Protein 3DNP (pdb70)

Structure (mmCIF, N/CA/C/O backbone):
data_3DNP
#
_entry.id   3DNP
#
_cell.length_a   63.939
_cell.length_b   63.939
_cell.length_c   161.485
_cell.angle_alpha   90.000
_cell.angle_beta   90.000
_cell.angle_gamma   90.000
#
_symmetry.space_group_name_H-M   'P 43 21 2'
#
loop_
_entity.id
_entity.type
_entity.pdbx_description
1 polymer 'Stress response protein yhaX'
2 non-polymer 'MAGNESIUM ION'
3 non-polymer 1,2-ETHANEDIOL
4 water water
#
loop_
_atom_site.group_PDB
_atom_site.id
_atom_site.type_symbol
_atom_site.label_atom_id
_atom_site.label_alt_id
_atom_site.label_comp_id
_atom_site.label_asym_id
_atom_site.label_entity_id
_atom_site.label_seq_id
_atom_site.pdbx_PDB_ins_code
_atom_site.Cartn_x
_atom_site.Cartn_y
_atom_site.Cartn_z
_atom_site.occupancy
_atom_site.B_iso_or_equiv
_atom_site.auth_seq_id
_atom_site.auth_comp_id
_atom_site.auth_asym_id
_atom_site.auth_atom_id
_atom_site.pdbx_PDB_model_num
ATOM 1 N N . LYS A 1 6 ? 34.876 8.083 54.296 1.00 32.10 3 LYS A N 1
ATOM 2 C CA . LYS A 1 6 ? 35.022 8.794 55.595 1.00 30.60 3 LYS A CA 1
ATOM 3 C C . LYS A 1 6 ? 34.171 10.050 55.575 1.00 30.04 3 LYS A C 1
ATOM 4 O O . LYS A 1 6 ? 33.987 10.662 54.513 1.00 31.08 3 LYS A O 1
ATOM 10 N N . GLN A 1 7 ? 33.690 10.451 56.753 1.00 27.59 4 GLN A N 1
ATOM 11 C CA A GLN A 1 7 ? 32.685 11.487 56.895 0.50 26.89 4 GLN A CA 1
ATOM 12 C CA B GLN A 1 7 ? 32.718 11.528 56.826 0.50 26.88 4 GLN A CA 1
ATOM 13 C C . GLN A 1 7 ? 33.138 12.631 57.799 1.00 25.56 4 GLN A C 1
ATOM 14 O O . GLN A 1 7 ? 32.526 13.695 57.807 1.00 25.38 4 GLN A O 1
ATOM 25 N N A LEU A 1 8 ? 34.200 12.400 58.577 0.50 24.45 5 LEU A N 1
ATOM 26 N N B LEU A 1 8 ? 34.162 12.376 58.609 0.50 24.57 5 LEU A N 1
ATOM 27 C CA A LEU A 1 8 ? 34.661 13.377 59.583 0.50 23.92 5 LEU A CA 1
ATOM 28 C CA B LEU A 1 8 ? 34.675 13.408 59.513 0.50 24.17 5 LEU A CA 1
ATOM 29 C C A LEU A 1 8 ? 36.187 13.456 59.657 0.50 23.34 5 LEU A C 1
ATOM 30 C C B LEU A 1 8 ? 36.192 13.439 59.479 0.50 23.57 5 LEU A C 1
ATOM 31 O O A LEU A 1 8 ? 36.847 12.452 59.952 0.50 23.15 5 LEU A O 1
ATOM 32 O O B LEU A 1 8 ? 36.850 12.393 59.501 0.50 23.52 5 LEU A O 1
ATOM 41 N N . LEU A 1 9 ? 36.730 14.650 59.413 1.00 23.12 6 LEU A N 1
ATOM 42 C CA . LEU A 1 9 ? 38.176 14.891 59.468 1.00 23.12 6 LEU A CA 1
ATOM 43 C C . LEU A 1 9 ? 38.484 15.724 60.712 1.00 22.53 6 LEU A C 1
ATOM 44 O O . LEU A 1 9 ? 37.954 16.839 60.871 1.00 23.46 6 LEU A O 1
ATOM 49 N N . ALA A 1 10 ? 39.282 15.171 61.620 1.00 22.09 7 ALA A N 1
ATOM 50 C CA . ALA A 1 10 ? 39.697 15.881 62.836 1.00 23.55 7 ALA A CA 1
ATOM 51 C C . ALA A 1 10 ? 41.197 16.143 62.812 1.00 24.22 7 ALA A C 1
ATOM 52 O O . ALA A 1 10 ? 41.973 15.196 62.631 1.00 24.53 7 ALA A O 1
ATOM 54 N N . LEU A 1 11 ? 41.581 17.415 62.969 1.00 23.75 8 LEU A N 1
ATOM 55 C CA A LEU A 1 11 ? 42.967 17.843 62.829 0.50 23.98 8 LEU A CA 1
ATOM 56 C CA B LEU A 1 11 ? 42.963 17.864 62.842 0.50 24.76 8 LEU A CA 1
ATOM 57 C C . LEU A 1 11 ? 43.477 18.526 64.105 1.00 23.85 8 LEU A C 1
ATOM 58 O O . LEU A 1 11 ? 42.800 19.360 64.673 1.00 23.47 8 LEU A O 1
ATOM 67 N N . ASN A 1 12 ? 44.706 18.206 64.500 1.00 23.73 9 ASN A N 1
ATOM 68 C CA . ASN A 1 12 ? 45.425 19.070 65.448 1.00 23.73 9 ASN A CA 1
ATOM 69 C C . ASN A 1 12 ? 45.664 20.434 64.786 1.00 23.97 9 ASN A C 1
ATOM 70 O O . ASN A 1 12 ? 45.753 20.542 63.562 1.00 23.62 9 ASN A O 1
ATOM 75 N N . ILE A 1 13 ? 45.828 21.453 65.605 1.00 23.30 10 ILE A N 1
ATOM 76 C CA . ILE A 1 13 ? 46.238 22.768 65.137 1.00 23.99 10 ILE A CA 1
ATOM 77 C C . ILE A 1 13 ? 47.789 22.837 65.112 1.00 23.85 10 ILE A C 1
ATOM 78 O O . ILE A 1 13 ? 48.420 22.815 64.037 1.00 23.87 10 ILE A O 1
ATOM 83 N N . ASP A 1 14 ? 48.402 22.882 66.293 1.00 24.30 11 ASP A N 1
ATOM 84 C CA . ASP A 1 14 ? 49.864 22.869 66.407 1.00 24.52 11 ASP A CA 1
ATOM 85 C C . ASP A 1 14 ? 50.378 21.560 65.861 1.00 24.12 11 ASP A C 1
ATOM 86 O O . ASP A 1 14 ? 49.775 20.505 66.099 1.00 24.08 11 ASP A O 1
ATOM 91 N N . GLY A 1 15 ? 51.474 21.643 65.104 1.00 24.35 12 GLY A N 1
ATOM 92 C CA . GLY A 1 15 ? 52.109 20.442 64.523 1.00 24.03 12 GLY A CA 1
ATOM 93 C C . GLY A 1 15 ? 51.370 19.759 63.375 1.00 24.06 12 GLY A C 1
ATOM 94 O O . GLY A 1 15 ? 51.829 18.728 62.915 1.00 24.44 12 GLY A O 1
ATOM 95 N N . ALA A 1 16 ? 50.237 20.303 62.919 1.00 24.06 13 ALA A N 1
ATOM 96 C CA . ALA A 1 16 ? 49.507 19.703 61.805 1.00 25.16 13 ALA A CA 1
ATOM 97 C C . ALA A 1 16 ? 48.940 20.748 60.833 1.00 25.27 13 ALA A C 1
ATOM 98 O O . ALA A 1 16 ? 49.489 20.959 59.745 1.00 26.24 13 ALA A O 1
ATOM 100 N N . LEU A 1 17 ? 47.865 21.415 61.239 1.00 24.72 14 LEU A N 1
ATOM 101 C CA A LEU A 1 17 ? 47.293 22.507 60.467 0.50 24.60 14 LEU A CA 1
ATOM 102 C CA B LEU A 1 17 ? 47.322 22.500 60.434 0.50 25.53 14 LEU A CA 1
ATOM 103 C C . LEU A 1 17 ? 48.303 23.653 60.282 1.00 24.79 14 LEU A C 1
ATOM 104 O O . LEU A 1 17 ? 48.373 24.261 59.223 1.00 24.69 14 LEU A O 1
ATOM 113 N N . LEU A 1 18 ? 49.063 23.947 61.328 1.00 24.24 15 LEU A N 1
ATOM 114 C CA . LEU A 1 18 ? 49.948 25.112 61.313 1.00 24.06 15 LEU A CA 1
ATOM 115 C C . LEU A 1 18 ? 51.362 24.684 61.027 1.00 23.97 15 LEU A C 1
ATOM 116 O O . LEU A 1 18 ? 51.832 23.682 61.581 1.00 23.46 15 LEU A O 1
ATOM 121 N N . ARG A 1 19 ? 52.048 25.466 60.196 1.00 22.83 16 ARG A N 1
ATOM 122 C CA . ARG A 1 19 ? 53.493 25.358 60.033 1.00 22.38 16 ARG A CA 1
ATOM 123 C C . ARG A 1 19 ? 54.177 25.715 61.348 1.00 23.88 16 ARG A C 1
ATOM 124 O O . ARG A 1 19 ? 53.533 26.298 62.230 1.00 24.58 16 ARG A O 1
ATOM 132 N N . SER A 1 20 ? 55.474 25.442 61.480 1.00 23.98 17 SER A N 1
ATOM 133 C CA A SER A 1 20 ? 56.170 25.724 62.749 0.50 24.69 17 SER A CA 1
ATOM 134 C CA B SER A 1 20 ? 56.191 25.724 62.729 0.50 25.31 17 SER A CA 1
ATOM 135 C C . SER A 1 20 ? 56.314 27.208 63.018 1.00 25.45 17 SER A C 1
ATOM 136 O O . SER A 1 20 ? 56.571 27.609 64.158 1.00 27.08 17 SER A O 1
ATOM 141 N N . ASN A 1 21 ? 56.145 28.033 61.990 1.00 25.31 18 ASN A N 1
ATOM 142 C CA . ASN A 1 21 ? 56.128 29.493 62.202 1.00 26.85 18 ASN A CA 1
ATOM 143 C C . ASN A 1 21 ? 54.719 30.047 62.494 1.00 27.13 18 ASN A C 1
ATOM 144 O O . ASN A 1 21 ? 54.530 31.272 62.574 1.00 28.54 18 ASN A O 1
ATOM 149 N N . GLY A 1 22 ? 53.737 29.163 62.628 1.00 25.53 19 GLY A N 1
ATOM 150 C CA . GLY A 1 22 ? 52.387 29.527 63.002 1.00 25.70 19 GLY A CA 1
ATOM 151 C C . GLY A 1 22 ? 51.485 29.910 61.853 1.00 25.79 19 GLY A C 1
ATOM 152 O O . GLY A 1 22 ? 50.292 30.178 62.058 1.00 27.47 19 GLY A O 1
ATOM 153 N N . LYS A 1 23 ? 52.021 29.911 60.645 1.00 24.24 20 LYS A N 1
ATOM 154 C CA . LYS A 1 23 ? 51.223 30.238 59.465 1.00 25.66 20 LYS A CA 1
ATOM 155 C C . LYS A 1 23 ? 50.427 29.032 58.983 1.00 25.17 20 LYS A C 1
ATOM 156 O O . LYS A 1 23 ? 50.855 27.911 59.153 1.00 24.56 20 LYS A O 1
ATOM 162 N N . ILE A 1 24 ? 49.249 29.288 58.406 1.00 25.05 21 ILE A N 1
ATOM 163 C CA . ILE A 1 24 ? 48.492 28.250 57.692 1.00 24.61 21 ILE A CA 1
ATOM 164 C C . ILE A 1 24 ? 48.836 28.392 56.223 1.00 24.55 21 ILE A C 1
ATOM 165 O O . ILE A 1 24 ? 48.561 29.435 55.618 1.00 23.98 21 ILE A O 1
ATOM 170 N N . HIS A 1 25 ? 49.450 27.361 55.639 1.00 23.24 22 HIS A N 1
ATOM 171 C CA . HIS A 1 25 ? 49.853 27.392 54.219 1.00 23.46 22 HIS A CA 1
ATOM 172 C C . HIS A 1 25 ? 48.615 27.448 53.296 1.00 23.13 22 HIS A C 1
ATOM 173 O O . HIS A 1 25 ? 47.581 26.857 53.600 1.00 22.32 22 HIS A O 1
ATOM 180 N N . GLN A 1 26 ? 48.711 28.178 52.186 1.00 23.33 23 GLN A N 1
ATOM 181 C CA . GLN A 1 26 ? 47.586 28.242 51.235 1.00 24.16 23 GLN A CA 1
ATOM 182 C C . GLN A 1 26 ? 47.101 26.853 50.791 1.00 23.73 23 GLN A C 1
ATOM 183 O O . GLN A 1 26 ? 45.909 26.616 50.628 1.00 23.72 23 GLN A O 1
ATOM 189 N N . ALA A 1 27 ? 48.026 25.925 50.620 1.00 23.38 24 ALA A N 1
ATOM 190 C CA . ALA A 1 27 ? 47.657 24.552 50.203 1.00 23.29 24 ALA A CA 1
ATOM 191 C C . ALA A 1 27 ? 46.735 23.850 51.206 1.00 22.81 24 ALA A C 1
ATOM 192 O O . ALA A 1 27 ? 45.839 23.056 50.834 1.00 23.09 24 ALA A O 1
ATOM 194 N N . THR A 1 28 ? 46.933 24.179 52.474 1.00 22.59 25 THR A N 1
ATOM 195 C CA . THR A 1 28 ? 46.164 23.629 53.542 1.00 22.61 25 THR A CA 1
ATOM 196 C C . THR A 1 28 ? 44.731 24.189 53.494 1.00 22.57 25 THR A C 1
ATOM 197 O O . THR A 1 28 ? 43.758 23.433 53.647 1.00 21.44 25 THR A O 1
ATOM 201 N N . LYS A 1 29 ? 44.627 25.501 53.288 1.00 22.30 26 LYS A N 1
ATOM 202 C CA . LYS A 1 29 ? 43.359 26.181 53.109 1.00 23.06 26 LYS A CA 1
ATOM 203 C C . LYS A 1 29 ? 42.612 25.581 51.924 1.00 23.15 26 LYS A C 1
ATOM 204 O O . LYS A 1 29 ? 41.420 25.279 52.029 1.00 22.86 26 LYS A O 1
ATOM 210 N N . ASP A 1 30 ? 43.318 25.381 50.805 1.00 23.81 27 ASP A N 1
ATOM 211 C CA . ASP A 1 30 ? 42.702 24.826 49.608 1.00 24.01 27 ASP A CA 1
ATOM 212 C C . ASP A 1 30 ? 42.220 23.391 49.847 1.00 23.94 27 ASP A C 1
ATOM 213 O O . ASP A 1 30 ? 41.125 23.013 49.411 1.00 23.20 27 ASP A O 1
ATOM 218 N N . ALA A 1 31 ? 43.032 22.600 50.554 1.00 22.91 28 ALA A N 1
ATOM 219 C CA . ALA A 1 31 ? 42.656 21.219 50.851 1.00 23.25 28 ALA A CA 1
ATOM 220 C C . ALA A 1 31 ? 41.406 21.159 51.735 1.00 22.86 28 ALA A C 1
ATOM 221 O O . ALA A 1 31 ? 40.491 20.378 51.456 1.00 23.53 28 ALA A O 1
ATOM 223 N N . ILE A 1 32 ? 41.345 22.004 52.763 1.00 22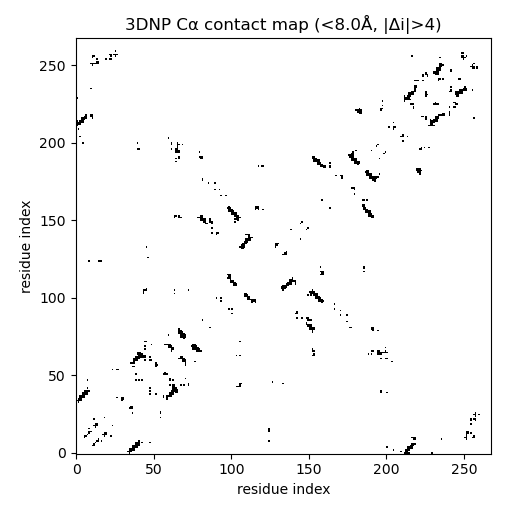.86 29 ILE A N 1
ATOM 224 C CA . ILE A 1 32 ? 40.174 22.022 53.676 1.00 24.08 29 ILE A CA 1
ATOM 225 C C . ILE A 1 32 ? 38.897 22.482 52.960 1.00 24.09 29 ILE A C 1
ATOM 226 O O . ILE A 1 32 ? 37.834 21.899 53.157 1.00 23.39 29 ILE A O 1
ATOM 231 N N . GLU A 1 33 ? 39.009 23.502 52.110 1.00 25.36 30 GLU A N 1
ATOM 232 C CA . GLU A 1 33 ? 37.880 23.960 51.299 1.00 27.05 30 GLU A CA 1
ATOM 233 C C . GLU A 1 33 ? 37.351 22.819 50.425 1.00 26.16 30 GLU A C 1
ATOM 234 O O . GLU A 1 33 ? 36.147 22.583 50.344 1.00 26.64 30 GLU A O 1
ATOM 240 N N . TYR A 1 34 ? 38.261 22.092 49.793 1.00 24.96 31 TYR A N 1
ATOM 241 C CA . TYR A 1 34 ? 37.861 20.961 48.968 1.00 25.67 31 TYR A CA 1
ATOM 242 C C . TYR A 1 34 ? 37.136 19.878 49.790 1.00 25.32 31 TYR A C 1
ATOM 243 O O . TYR A 1 34 ? 36.093 19.371 49.368 1.00 26.28 31 TYR A O 1
ATOM 252 N N . VAL A 1 35 ? 37.707 19.518 50.936 1.00 24.93 32 VAL A N 1
ATOM 253 C CA . VAL A 1 35 ? 37.145 18.495 51.844 1.00 25.76 32 VAL A CA 1
ATOM 254 C C . VAL A 1 35 ? 35.690 18.832 52.214 1.00 26.68 32 VAL A C 1
ATOM 255 O O . VAL A 1 35 ? 34.787 17.983 52.122 1.00 26.22 32 VAL A O 1
ATOM 259 N N . LYS A 1 36 ? 35.484 20.081 52.631 1.00 26.28 33 LYS A N 1
ATOM 260 C CA . LYS A 1 36 ? 34.158 20.606 52.971 1.00 27.35 33 LYS A CA 1
ATOM 261 C C . LYS A 1 36 ? 33.184 20.574 51.782 1.00 28.31 33 LYS A C 1
ATOM 262 O O . LYS A 1 36 ? 32.012 20.256 51.950 1.00 28.21 33 LYS A O 1
ATOM 268 N N . LYS A 1 37 ? 33.679 20.892 50.589 1.00 29.26 34 LYS A N 1
ATOM 269 C CA . LYS A 1 37 ? 32.875 20.910 49.367 1.00 31.00 34 LYS A CA 1
ATOM 270 C C . LYS A 1 37 ? 32.397 19.483 49.050 1.00 30.88 34 LYS A C 1
ATOM 271 O O . LYS A 1 37 ? 31.316 19.287 48.493 1.00 30.71 34 LYS A O 1
ATOM 277 N N . LYS A 1 38 ? 33.195 18.495 49.455 1.00 31.07 35 LYS A N 1
ATOM 278 C CA . LYS A 1 38 ? 32.858 17.080 49.266 1.00 31.54 35 LYS A CA 1
ATOM 279 C C . LYS A 1 38 ? 31.920 16.521 50.339 1.00 31.64 35 LYS A C 1
ATOM 280 O O . LYS A 1 38 ? 31.583 15.336 50.311 1.00 32.09 35 LYS A O 1
ATOM 286 N N . GLY A 1 39 ? 31.523 17.364 51.288 1.00 30.54 36 GLY A N 1
ATOM 287 C CA . GLY A 1 39 ? 30.557 16.984 52.308 1.00 30.28 36 GLY A CA 1
ATOM 288 C C . GLY A 1 39 ? 31.143 16.408 53.584 1.00 29.53 36 GLY A C 1
ATOM 289 O O . GLY A 1 39 ? 30.408 15.969 54.465 1.00 30.24 36 GLY A O 1
ATOM 290 N N . ILE A 1 40 ? 32.463 16.437 53.714 1.00 28.20 37 ILE A N 1
ATOM 291 C CA . ILE A 1 40 ? 33.113 15.914 54.912 1.00 27.30 37 ILE A CA 1
ATOM 292 C C . ILE A 1 40 ? 33.134 16.977 56.021 1.00 26.53 37 ILE A C 1
ATOM 293 O O . ILE A 1 40 ? 33.489 18.126 55.766 1.00 25.76 37 ILE A O 1
ATOM 298 N N . TYR A 1 41 ? 32.759 16.591 57.243 1.00 26.02 38 TYR A N 1
ATOM 299 C CA . TYR A 1 41 ? 32.716 17.522 58.373 1.00 25.38 38 TYR A CA 1
ATOM 300 C C . TYR A 1 41 ? 34.156 17.697 58.843 1.00 25.27 38 TYR A C 1
ATOM 301 O O . TYR A 1 41 ? 34.865 16.693 59.047 1.00 24.68 38 TYR A O 1
ATOM 310 N N . VAL A 1 42 ? 34.608 18.942 58.958 1.00 23.79 39 VAL A N 1
ATOM 311 C CA . VAL A 1 42 ? 36.002 19.208 59.371 1.00 23.71 39 VAL A CA 1
ATOM 312 C C . VAL A 1 42 ? 36.002 19.914 60.731 1.00 24.94 39 VAL A C 1
ATOM 313 O O . VAL A 1 42 ? 35.384 20.981 60.907 1.00 25.46 39 VAL A O 1
ATOM 317 N N . THR A 1 43 ? 36.712 19.341 61.692 1.00 25.37 40 THR A N 1
ATOM 318 C CA . THR A 1 43 ? 36.816 19.992 62.990 1.00 26.04 40 THR A CA 1
ATOM 319 C C . THR A 1 43 ? 38.256 19.976 63.496 1.00 24.85 40 THR A C 1
ATOM 320 O O . THR A 1 43 ? 39.131 19.283 62.926 1.00 25.08 40 THR A O 1
ATOM 324 N N . LEU A 1 44 ? 38.480 20.721 64.568 1.00 23.09 41 LEU A N 1
ATOM 325 C CA . LEU A 1 44 ? 39.802 20.826 65.170 1.00 23.27 41 LEU A CA 1
ATOM 326 C C . LEU A 1 44 ? 39.761 20.093 66.507 1.00 23.03 41 LEU A C 1
ATOM 327 O O . LEU A 1 44 ? 38.747 20.137 67.234 1.00 24.38 41 LEU A O 1
ATOM 332 N N . VAL A 1 45 ? 40.835 19.370 66.799 1.00 22.18 42 VAL A N 1
ATOM 333 C CA A VAL A 1 45 ? 40.983 18.659 68.061 0.50 22.15 42 VAL A CA 1
ATOM 334 C CA B VAL A 1 45 ? 40.974 18.683 68.081 0.50 22.06 42 VAL A CA 1
ATOM 335 C C . VAL A 1 45 ? 42.315 19.106 68.647 1.00 22.54 42 VAL A C 1
ATOM 336 O O . VAL A 1 45 ? 43.365 18.795 68.091 1.00 23.44 42 VAL A O 1
ATOM 343 N N . THR A 1 46 ? 42.268 19.832 69.763 1.00 21.76 43 THR A N 1
ATOM 344 C CA . THR A 1 46 ? 43.431 20.613 70.192 1.00 21.81 43 THR A CA 1
ATOM 345 C C . THR A 1 46 ? 43.554 20.762 71.691 1.00 21.47 43 THR A C 1
ATOM 346 O O . THR A 1 46 ? 42.546 20.719 72.425 1.00 21.29 43 THR A O 1
ATOM 350 N N . ASN A 1 47 ? 44.793 20.935 72.130 1.00 21.21 44 ASN A N 1
ATOM 351 C CA . ASN A 1 47 ? 45.074 21.417 73.490 1.00 22.60 44 ASN A CA 1
ATOM 352 C C . ASN A 1 47 ? 44.889 22.927 73.644 1.00 22.42 44 ASN A C 1
ATOM 353 O O . ASN A 1 47 ? 44.891 23.422 74.773 1.00 22.92 44 ASN A O 1
ATOM 358 N N . ARG A 1 48 ? 44.766 23.642 72.527 1.00 21.70 45 ARG A N 1
ATOM 359 C CA . ARG A 1 48 ? 44.621 25.128 72.590 1.00 22.31 45 ARG A CA 1
ATOM 360 C C . ARG A 1 48 ? 43.334 25.546 73.281 1.00 21.33 45 ARG A C 1
ATOM 361 O O . ARG A 1 48 ? 42.367 24.793 73.281 1.00 21.43 45 ARG A O 1
ATOM 369 N N . HIS A 1 49 ? 43.340 26.753 73.837 1.00 20.28 46 HIS A N 1
ATOM 370 C CA . HIS A 1 49 ? 42.122 27.286 74.438 1.00 20.93 46 HIS A CA 1
ATOM 371 C C . HIS A 1 49 ? 41.112 27.590 73.339 1.00 20.60 46 HIS A C 1
ATOM 372 O O . HIS A 1 49 ? 41.482 27.707 72.139 1.00 19.38 46 HIS A O 1
ATOM 379 N N . PHE A 1 50 ? 39.838 27.646 73.725 1.00 20.17 47 PHE A N 1
ATOM 380 C CA . PHE A 1 50 ? 38.758 27.704 72.750 1.00 20.73 47 PHE A CA 1
ATOM 381 C C . PHE A 1 50 ? 38.892 28.914 71.799 1.00 21.11 47 PHE A C 1
ATOM 382 O O . PHE A 1 50 ? 38.740 28.799 70.551 1.00 21.34 47 PHE A O 1
ATOM 390 N N . ARG A 1 51 ? 39.145 30.075 72.377 1.00 20.54 48 ARG A N 1
ATOM 391 C CA . ARG A 1 51 ? 39.239 31.285 71.582 1.00 20.39 48 ARG A CA 1
ATOM 392 C C . ARG A 1 51 ? 40.305 31.191 70.466 1.00 20.64 48 ARG A C 1
ATOM 393 O O . ARG A 1 51 ? 40.025 31.535 69.318 1.00 20.00 48 ARG A O 1
ATOM 401 N N . SER A 1 52 ? 41.501 30.708 70.784 1.00 20.61 49 SER A N 1
ATOM 402 C CA . SER A 1 52 ? 42.523 30.554 69.758 1.00 22.63 49 SER A CA 1
ATOM 403 C C . SER A 1 52 ? 42.037 29.592 68.651 1.00 22.74 49 SER A C 1
ATOM 404 O O . SER A 1 52 ? 42.141 29.902 67.431 1.00 21.96 49 SER A O 1
ATOM 407 N N . ALA A 1 53 ? 41.493 28.437 69.060 1.00 20.89 50 ALA A N 1
ATOM 408 C CA . ALA A 1 53 ? 40.951 27.451 68.102 1.00 22.06 50 ALA A CA 1
ATOM 409 C C . ALA A 1 53 ? 39.863 28.060 67.190 1.00 22.53 50 ALA A C 1
ATOM 410 O O . ALA A 1 53 ? 39.842 27.822 65.971 1.00 21.42 50 ALA A O 1
ATOM 412 N N . GLN A 1 54 ? 38.972 28.852 67.784 1.00 21.77 51 GLN A N 1
ATOM 413 C CA . GLN A 1 54 ? 37.863 29.434 67.034 1.00 22.99 51 GLN A CA 1
ATOM 414 C C . GLN A 1 54 ? 38.352 30.471 66.008 1.00 23.32 51 GLN A C 1
ATOM 415 O O . GLN A 1 54 ? 37.810 30.553 64.902 1.00 22.70 51 GLN A O 1
ATOM 421 N N . LYS A 1 55 ? 39.360 31.270 66.354 1.00 22.59 52 LYS A N 1
ATOM 422 C CA . LYS A 1 55 ? 39.867 32.236 65.362 1.00 23.42 52 LYS A CA 1
ATOM 423 C C . LYS A 1 55 ? 40.453 31.500 64.160 1.00 23.55 52 LYS A C 1
ATOM 424 O O . LYS A 1 55 ? 40.245 31.914 63.011 1.00 23.20 52 LYS A O 1
ATOM 430 N N . ILE A 1 56 ? 41.144 30.398 64.429 1.00 23.00 53 ILE A N 1
ATOM 431 C CA . ILE A 1 56 ? 41.709 29.540 63.366 1.00 24.02 53 ILE A CA 1
ATOM 432 C C . ILE A 1 56 ? 40.572 28.924 62.527 1.00 23.51 53 ILE A C 1
ATOM 433 O O . ILE A 1 56 ? 40.601 28.985 61.296 1.00 22.40 53 ILE A O 1
ATOM 438 N N . ALA A 1 57 ? 39.573 28.359 63.202 1.00 22.14 54 ALA A N 1
ATOM 439 C CA . ALA A 1 57 ? 38.357 27.865 62.520 1.00 22.65 54 ALA A CA 1
ATOM 440 C C . ALA A 1 57 ? 37.681 28.943 61.649 1.00 23.56 54 ALA A C 1
ATOM 441 O O . ALA A 1 57 ? 37.234 28.665 60.517 1.00 24.43 54 ALA A O 1
ATOM 443 N N . LYS A 1 58 ? 37.629 30.177 62.144 1.00 24.66 55 LYS A N 1
ATOM 444 C CA . LYS A 1 58 ? 37.056 31.275 61.381 1.00 26.83 55 LYS A CA 1
ATOM 445 C C . LYS A 1 58 ? 37.842 31.502 60.081 1.00 26.21 55 LYS A C 1
ATOM 446 O O . LYS A 1 58 ? 37.247 31.711 59.014 1.00 26.97 55 LYS A O 1
ATOM 452 N N . SER A 1 59 ? 39.164 31.428 60.166 1.00 26.49 56 SER A N 1
ATOM 453 C CA A SER A 1 59 ? 40.052 31.595 58.999 0.50 26.74 56 SER A CA 1
ATOM 454 C CA B SER A 1 59 ? 39.998 31.636 58.973 0.50 26.78 56 SER A CA 1
ATOM 455 C C . SER A 1 59 ? 39.793 30.531 57.939 1.00 27.28 56 SER A C 1
ATOM 456 O O . SER A 1 59 ? 39.928 30.787 56.723 1.00 27.35 56 SER A O 1
ATOM 461 N N . LEU A 1 60 ? 39.447 29.331 58.416 1.00 25.49 57 LEU A N 1
ATOM 462 C CA . LEU A 1 60 ? 39.179 28.172 57.546 1.00 26.35 57 LEU A CA 1
ATOM 463 C C . LEU A 1 60 ? 37.705 28.037 57.199 1.00 26.59 57 LEU A C 1
ATOM 464 O O . LEU A 1 60 ? 37.310 27.069 56.526 1.00 26.80 57 LEU A O 1
ATOM 469 N N . LYS A 1 61 ? 36.897 28.989 57.665 1.00 27.23 58 LYS A N 1
ATOM 470 C CA . LYS A 1 61 ? 35.432 28.981 57.478 1.00 28.49 58 LYS A CA 1
ATOM 471 C C . LYS A 1 61 ? 34.784 27.641 57.908 1.00 27.82 58 LYS A C 1
ATOM 472 O O . LYS A 1 61 ? 33.917 27.112 57.198 1.00 27.47 58 LYS A O 1
ATOM 478 N N . LEU A 1 62 ? 35.190 27.089 59.048 1.00 26.95 59 LEU A N 1
ATOM 479 C CA . LEU A 1 62 ? 34.717 25.753 59.448 1.00 27.46 59 LEU A CA 1
ATOM 480 C C . LEU A 1 62 ? 33.252 25.648 59.899 1.00 29.60 59 LEU A C 1
ATOM 481 O O . LEU A 1 62 ? 32.591 24.655 59.602 1.00 30.44 59 LEU A O 1
ATOM 486 N N . ASP A 1 63 ? 32.775 26.618 60.661 1.00 31.37 60 ASP A N 1
ATOM 487 C CA . ASP A 1 63 ? 31.447 26.481 61.308 1.00 34.07 60 ASP A CA 1
ATOM 488 C C . ASP A 1 63 ? 31.144 25.066 61.854 1.00 33.74 60 ASP A C 1
ATOM 489 O O . ASP A 1 63 ? 30.177 24.419 61.456 1.00 35.61 60 ASP A O 1
ATOM 494 N N . ALA A 1 64 ? 31.990 24.589 62.757 1.00 32.83 61 ALA A N 1
ATOM 495 C CA . ALA A 1 64 ? 31.909 23.216 63.257 1.00 30.86 61 ALA A CA 1
ATOM 496 C C . ALA A 1 64 ? 32.060 23.248 64.770 1.00 29.07 61 ALA A C 1
ATOM 497 O O . ALA A 1 64 ? 32.556 24.223 65.310 1.00 29.36 61 ALA A O 1
ATOM 499 N N . LYS A 1 65 ? 31.665 22.172 65.445 1.00 27.04 62 LYS A N 1
ATOM 500 C CA . LYS A 1 65 ? 31.967 22.001 66.873 1.00 25.79 62 LYS A CA 1
ATOM 501 C C . LYS A 1 65 ? 33.456 21.687 67.034 1.00 24.88 62 LYS A C 1
ATOM 502 O O . LYS A 1 65 ? 33.943 20.690 66.483 1.00 26.80 62 LYS A O 1
ATOM 508 N N . LEU A 1 66 ? 34.169 22.513 67.793 1.00 22.23 63 LEU A N 1
ATOM 509 C CA . LEU A 1 66 ? 35.607 22.356 67.914 1.00 21.65 63 LEU A CA 1
ATOM 510 C C . LEU A 1 66 ? 35.872 21.678 69.255 1.00 21.94 63 LEU A C 1
ATOM 511 O O . LEU A 1 66 ? 35.179 21.973 70.250 1.00 21.43 63 LEU A O 1
ATOM 516 N N . ILE A 1 67 ? 36.851 20.786 69.274 1.00 21.05 64 ILE A N 1
ATOM 517 C CA . ILE A 1 67 ? 37.226 20.056 70.494 1.00 21.79 64 ILE A CA 1
ATOM 518 C C . ILE A 1 67 ? 38.489 20.699 71.055 1.00 21.05 64 ILE A C 1
ATOM 519 O O . ILE A 1 67 ? 39.567 20.585 70.479 1.00 20.88 64 ILE A O 1
ATOM 524 N N . THR A 1 68 ? 38.335 21.429 72.157 1.00 19.41 65 THR A N 1
ATOM 525 C CA . THR A 1 68 ? 39.412 22.313 72.640 1.00 19.84 65 THR A CA 1
ATOM 526 C C . THR A 1 68 ? 39.685 22.018 74.123 1.00 19.61 65 THR A C 1
ATOM 527 O O . THR A 1 68 ? 38.961 21.215 74.761 1.00 20.40 65 THR A O 1
ATOM 531 N N . HIS A 1 69 ? 40.721 22.659 74.663 1.00 19.41 66 HIS A N 1
ATOM 532 C CA . HIS A 1 69 ? 41.147 22.453 76.055 1.00 19.78 66 HIS A CA 1
ATOM 533 C C . HIS A 1 69 ? 41.289 20.937 76.284 1.00 20.78 66 HIS A C 1
ATOM 534 O O . HIS A 1 69 ? 40.790 20.420 77.295 1.00 20.95 66 HIS A O 1
ATOM 541 N N . SER A 1 70 ? 41.930 20.221 75.335 1.00 20.83 67 SER A N 1
ATOM 542 C CA A SER A 1 70 ? 42.220 18.789 75.517 0.50 21.41 67 SER A CA 1
ATOM 543 C CA B SER A 1 70 ? 42.208 18.770 75.495 0.50 21.74 67 SER A CA 1
ATOM 544 C C . SER A 1 70 ? 40.949 17.908 75.620 1.00 22.14 67 SER A C 1
ATOM 545 O O . SER A 1 70 ? 40.992 16.797 76.208 1.00 22.78 67 SER A O 1
ATOM 550 N N . GLY A 1 71 ? 39.823 18.399 75.087 1.00 21.30 68 GLY A N 1
ATOM 551 C CA . GLY A 1 71 ? 38.531 17.682 75.145 1.00 21.84 68 GLY A CA 1
ATOM 552 C C . GLY A 1 71 ? 37.566 18.176 76.216 1.00 20.49 68 GLY A C 1
ATOM 553 O O . GLY A 1 71 ? 36.451 17.666 76.334 1.00 22.40 68 GLY A O 1
ATOM 554 N N . ALA A 1 72 ? 38.003 19.123 77.053 1.00 19.92 69 ALA A N 1
ATOM 555 C CA . ALA A 1 72 ? 37.170 19.600 78.164 1.00 20.96 69 ALA A CA 1
ATOM 556 C C . ALA A 1 72 ? 36.155 20.646 77.731 1.00 21.33 69 ALA A C 1
ATOM 557 O O . ALA A 1 72 ? 35.248 20.972 78.484 1.00 22.16 69 ALA A O 1
ATOM 559 N N . TYR A 1 73 ? 36.331 21.205 76.536 1.00 21.33 70 TYR A N 1
ATOM 560 C CA . TYR A 1 73 ? 35.467 22.316 76.085 1.00 21.67 70 TYR A CA 1
ATOM 561 C C . TYR A 1 73 ? 35.156 22.166 74.603 1.00 21.49 70 TYR A C 1
ATOM 562 O O . TYR A 1 73 ? 36.061 22.265 73.755 1.00 21.48 70 TYR A O 1
ATOM 571 N N . ILE A 1 74 ? 33.904 21.843 74.281 1.00 21.45 71 ILE A N 1
ATOM 572 C CA . ILE A 1 74 ? 33.530 21.515 72.889 1.00 21.25 71 ILE A CA 1
ATOM 573 C C . ILE A 1 74 ? 32.403 22.451 72.530 1.00 21.83 71 ILE A C 1
ATOM 574 O O . ILE A 1 74 ? 31.382 22.491 73.221 1.00 21.41 71 ILE A O 1
ATOM 579 N N . ALA A 1 75 ? 32.616 23.242 71.483 1.00 21.36 72 ALA A N 1
ATOM 580 C CA . ALA A 1 75 ? 31.686 24.331 71.193 1.00 21.45 72 ALA A CA 1
ATOM 581 C C . ALA A 1 75 ? 31.867 24.891 69.799 1.00 21.63 72 ALA A C 1
ATOM 582 O O . ALA A 1 75 ? 32.903 24.688 69.162 1.00 20.86 72 ALA A O 1
ATOM 584 N N . GLU A 1 76 ? 30.827 25.558 69.314 1.00 22.41 73 GLU A N 1
ATOM 585 C CA A GLU A 1 76 ? 30.984 26.384 68.125 0.50 22.73 73 GLU A CA 1
ATOM 586 C CA B GLU A 1 76 ? 30.925 26.377 68.112 0.50 23.75 73 GLU A CA 1
ATOM 587 C C . GLU A 1 76 ? 31.083 27.854 68.505 1.00 23.14 73 GLU A C 1
ATOM 588 O O . GLU A 1 76 ? 31.827 28.629 67.858 1.00 23.26 73 GLU A O 1
ATOM 599 N N . LYS A 1 77 ? 30.382 28.242 69.569 1.00 23.36 74 LYS A N 1
ATOM 600 C CA . LYS A 1 77 ? 30.450 29.622 70.066 1.00 24.10 74 LYS A CA 1
ATOM 601 C C . LYS A 1 77 ? 30.680 29.580 71.569 1.00 22.97 74 LYS A C 1
ATOM 602 O O . LYS A 1 77 ? 30.090 28.767 72.269 1.00 22.29 74 LYS A O 1
ATOM 608 N N . ILE A 1 78 ? 31.583 30.435 72.043 1.00 22.60 75 ILE A N 1
ATOM 609 C CA . ILE A 1 78 ? 32.071 30.339 73.413 1.00 22.07 75 ILE A CA 1
ATOM 610 C C . ILE A 1 78 ? 31.012 30.326 74.533 1.00 22.75 75 ILE A C 1
ATOM 611 O O . ILE A 1 78 ? 31.152 29.564 75.504 1.00 23.41 75 ILE A O 1
ATOM 616 N N . ASP A 1 79 ? 29.970 31.146 74.440 1.00 23.59 76 ASP A N 1
ATOM 617 C CA . ASP A 1 79 ? 29.029 31.223 75.570 1.00 24.43 76 ASP A CA 1
ATOM 618 C C . ASP A 1 79 ? 28.100 30.016 75.696 1.00 25.45 76 ASP A C 1
ATOM 619 O O . ASP A 1 79 ? 27.417 29.879 76.716 1.00 24.78 76 ASP A O 1
ATOM 624 N N . ALA A 1 80 ? 28.066 29.156 74.665 1.00 25.69 77 ALA A N 1
ATOM 625 C CA . ALA A 1 80 ? 27.047 28.111 74.563 1.00 26.54 77 ALA A CA 1
ATOM 626 C C . ALA A 1 80 ? 27.682 26.765 74.211 1.00 26.30 77 ALA A C 1
ATOM 627 O O . ALA A 1 80 ? 27.503 26.249 73.096 1.00 27.12 77 ALA A O 1
ATOM 629 N N . PRO A 1 81 ? 28.447 26.184 75.142 1.00 26.15 78 PRO A N 1
ATOM 630 C CA . PRO A 1 81 ? 29.122 24.949 74.732 1.00 24.68 78 PRO A CA 1
ATOM 631 C C . PRO A 1 81 ? 28.218 23.743 74.545 1.00 24.12 78 PRO A C 1
ATOM 632 O O . PRO A 1 81 ? 27.161 23.624 75.174 1.00 22.35 78 PRO A O 1
ATOM 636 N N . PHE A 1 82 ? 28.635 22.882 73.622 1.00 23.55 79 PHE A N 1
ATOM 637 C CA . PHE A 1 82 ? 28.009 21.589 73.410 1.00 23.30 79 PHE A CA 1
ATOM 638 C C . PHE A 1 82 ? 28.340 20.635 74.570 1.00 23.67 79 PHE A C 1
ATOM 639 O O . PHE A 1 82 ? 27.463 19.880 75.036 1.00 22.81 79 PHE A O 1
ATOM 647 N N . PHE A 1 83 ? 29.607 20.662 75.011 1.00 22.68 80 PHE A N 1
ATOM 648 C CA . PHE A 1 83 ? 30.089 19.864 76.127 1.00 22.25 80 PHE A CA 1
ATOM 649 C C . PHE A 1 83 ? 31.094 20.714 76.902 1.00 22.99 80 PHE A C 1
ATOM 650 O O . PHE A 1 83 ? 32.029 21.288 76.312 1.00 23.07 80 PHE A O 1
ATOM 658 N N . GLU A 1 84 ? 30.936 20.765 78.225 1.00 23.12 81 GLU A N 1
ATOM 659 C CA . GLU A 1 84 ? 31.992 21.343 79.050 1.00 23.53 81 GLU A CA 1
ATOM 660 C C . GLU A 1 84 ? 32.175 20.569 80.340 1.00 23.50 81 GLU A C 1
ATOM 661 O O . GLU A 1 84 ? 31.204 20.097 80.934 1.00 23.03 81 GLU A O 1
ATOM 667 N N . LYS A 1 85 ? 33.420 20.423 80.766 1.00 22.93 82 LYS A N 1
ATOM 668 C CA A LYS A 1 85 ? 33.724 19.846 82.086 0.50 23.87 82 LYS A CA 1
ATOM 669 C CA B LYS A 1 85 ? 33.709 19.865 82.086 0.50 23.76 82 LYS A CA 1
ATOM 670 C C . LYS A 1 85 ? 34.910 20.625 82.634 1.00 23.56 82 LYS A C 1
ATOM 671 O O . LYS A 1 85 ? 35.825 20.950 81.895 1.00 23.95 82 LYS A O 1
ATOM 682 N N . ARG A 1 86 ? 34.903 20.903 83.919 1.00 23.57 83 ARG A N 1
ATOM 683 C CA . ARG A 1 86 ? 36.034 21.610 84.495 1.00 23.90 83 ARG A CA 1
ATOM 684 C C . ARG A 1 86 ? 36.348 21.086 85.880 1.00 24.29 83 ARG A C 1
ATOM 685 O O . ARG A 1 86 ? 35.484 20.487 86.553 1.00 23.66 83 ARG A O 1
ATOM 693 N N . ILE A 1 87 ? 37.591 21.304 86.302 1.00 23.22 84 ILE A N 1
ATOM 694 C CA . ILE A 1 87 ? 38.047 20.923 87.641 1.00 23.10 84 ILE A CA 1
ATOM 695 C C . ILE A 1 87 ? 37.449 21.940 88.647 1.00 24.10 84 ILE A C 1
ATOM 696 O O . ILE A 1 87 ? 37.432 23.160 88.378 1.00 24.17 84 ILE A O 1
ATOM 701 N N . SER A 1 88 ? 36.896 21.460 89.764 1.00 23.35 85 SER A N 1
ATOM 702 C CA . SER A 1 88 ? 36.274 22.367 90.747 1.00 23.33 85 SER A CA 1
ATOM 703 C C . SER A 1 88 ? 37.265 23.407 91.232 1.00 23.89 85 SER A C 1
ATOM 704 O O . SER A 1 88 ? 38.486 23.190 91.140 1.00 22.80 85 SER A O 1
ATOM 707 N N . ASP A 1 89 ? 36.763 24.531 91.735 1.00 23.87 86 ASP A N 1
ATOM 708 C CA . ASP A 1 89 ? 37.707 25.521 92.262 1.00 26.50 86 ASP A CA 1
ATOM 709 C C . ASP A 1 89 ? 38.550 25.003 93.433 1.00 25.69 86 ASP A C 1
ATOM 710 O O . ASP A 1 89 ? 39.761 25.286 93.514 1.00 24.91 86 ASP A O 1
ATOM 715 N N . ASP A 1 90 ? 37.930 24.213 94.312 1.00 25.37 87 ASP A N 1
ATOM 716 C CA A ASP A 1 90 ? 38.670 23.688 95.451 0.50 25.31 87 ASP A CA 1
ATOM 717 C CA B ASP A 1 90 ? 38.611 23.620 95.475 0.50 25.60 87 ASP A CA 1
ATOM 718 C C . ASP A 1 90 ? 39.719 22.673 95.024 1.00 24.86 87 ASP A C 1
ATOM 719 O O . ASP A 1 90 ? 40.851 22.735 95.504 1.00 24.95 87 ASP A O 1
ATOM 728 N N . HIS A 1 91 ? 39.370 21.771 94.104 1.00 24.96 88 HIS A N 1
ATOM 729 C CA . HIS A 1 91 ? 40.356 20.826 93.562 1.00 24.21 88 HIS A CA 1
ATOM 730 C C . HIS A 1 91 ? 41.470 21.540 92.799 1.00 24.77 88 HIS A C 1
ATOM 731 O O . HIS A 1 91 ? 42.640 21.158 92.917 1.00 24.87 88 HIS A O 1
ATOM 738 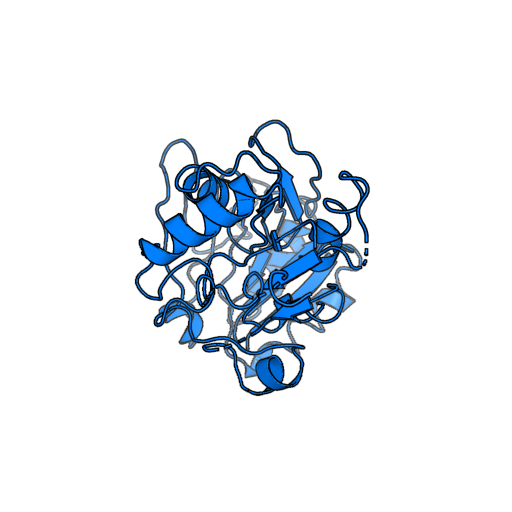N N . THR A 1 92 ? 41.117 22.567 92.019 1.00 23.57 89 THR A N 1
ATOM 739 C CA . THR A 1 92 ? 42.132 23.372 91.320 1.00 23.55 89 THR A CA 1
ATOM 740 C C . THR A 1 92 ? 43.130 23.966 92.321 1.00 23.89 89 THR A C 1
ATOM 741 O O . THR A 1 92 ? 44.352 23.837 92.148 1.00 23.39 89 THR A O 1
ATOM 745 N N . PHE A 1 93 ? 42.619 24.555 93.399 1.00 23.98 90 PHE A N 1
ATOM 746 C CA . PHE A 1 93 ? 43.498 25.117 94.433 1.00 24.53 90 PHE A CA 1
ATOM 747 C C . PHE A 1 93 ? 44.425 24.043 95.046 1.00 24.75 90 PHE A C 1
ATOM 748 O O . PHE A 1 93 ? 45.644 24.257 95.175 1.00 24.62 90 PHE A O 1
ATOM 756 N N . ASN A 1 94 ? 43.849 22.899 95.417 1.00 24.28 91 ASN A N 1
ATOM 757 C CA . ASN A 1 94 ? 44.615 21.821 96.053 1.00 25.00 91 ASN A CA 1
ATOM 758 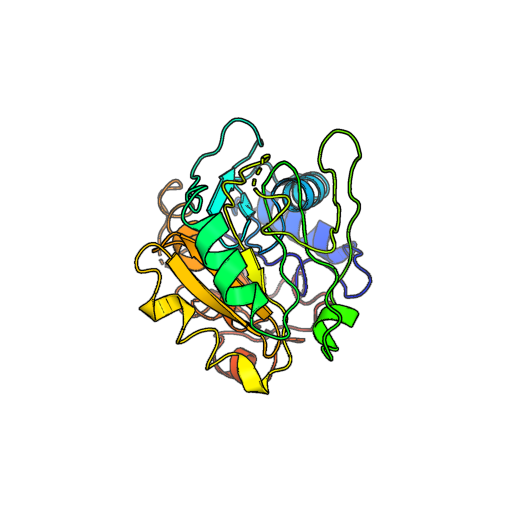C C . ASN A 1 94 ? 45.670 21.242 95.113 1.00 24.16 91 ASN A C 1
ATOM 759 O O . ASN A 1 94 ? 46.787 20.912 95.540 1.00 23.37 91 ASN A O 1
ATOM 764 N N . ILE A 1 95 ? 45.301 21.098 93.838 1.00 23.11 92 ILE A N 1
ATOM 765 C CA . ILE A 1 95 ? 46.232 20.615 92.833 1.00 23.14 92 ILE A CA 1
ATOM 766 C C . ILE A 1 95 ? 47.380 21.595 92.644 1.00 23.25 92 ILE A C 1
ATOM 767 O O . ILE A 1 95 ? 48.550 21.180 92.642 1.00 23.42 92 ILE A O 1
ATOM 772 N N . VAL A 1 96 ? 47.060 22.888 92.545 1.00 22.69 93 VAL A N 1
ATOM 77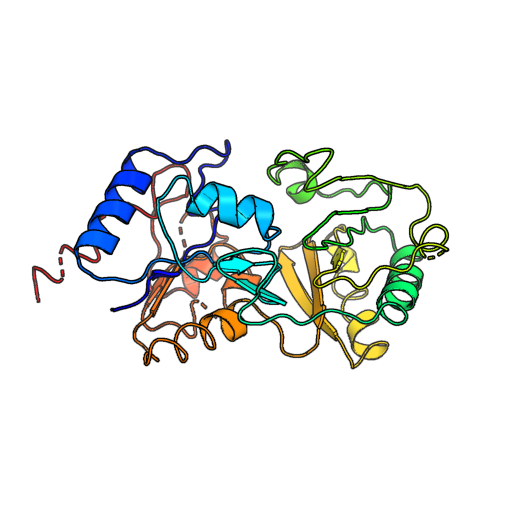3 C CA . VAL A 1 96 ? 48.100 23.906 92.442 1.00 23.28 93 VAL A CA 1
ATOM 774 C C . VAL A 1 96 ? 49.068 23.864 93.627 1.00 24.25 93 VAL A C 1
ATOM 775 O O . VAL A 1 96 ? 50.295 23.989 93.454 1.00 24.61 93 VAL A O 1
ATOM 779 N N . GLN A 1 97 ? 48.541 23.709 94.838 1.00 25.36 94 GLN A N 1
ATOM 780 C CA . GLN A 1 97 ? 49.424 23.624 96.016 1.00 25.73 94 GLN A CA 1
ATOM 781 C C . GLN A 1 97 ? 50.437 22.476 95.923 1.00 26.30 94 GLN A C 1
ATOM 782 O O . GLN A 1 97 ? 51.621 22.663 96.230 1.00 25.59 94 GLN A O 1
ATOM 788 N N . VAL A 1 98 ? 49.975 21.294 95.507 1.00 25.44 95 VAL A N 1
ATOM 789 C CA . VAL A 1 98 ? 50.871 20.140 95.297 1.00 25.65 95 VAL A CA 1
ATOM 790 C C . VAL A 1 98 ? 51.943 20.420 94.232 1.00 25.69 95 VAL A C 1
ATOM 791 O O . VAL A 1 98 ? 53.131 20.180 94.468 1.00 25.67 95 VAL A O 1
ATOM 795 N N . LEU A 1 99 ? 51.514 20.923 93.074 1.00 24.55 96 LEU A N 1
ATOM 796 C CA . LEU A 1 99 ? 52.410 21.250 91.964 1.00 24.75 96 LEU A CA 1
ATOM 797 C C . LEU A 1 99 ? 53.432 22.319 92.341 1.00 24.75 96 LEU A C 1
ATOM 798 O O . LEU A 1 99 ? 54.538 22.322 91.821 1.00 24.16 96 LEU A O 1
ATOM 803 N N . GLU A 1 100 ? 53.051 23.241 93.225 1.00 24.86 97 GLU A N 1
ATOM 804 C CA . GLU A 1 100 ? 53.987 24.257 93.719 1.00 25.62 97 GLU A CA 1
ATOM 805 C C . GLU A 1 100 ? 55.195 23.703 94.483 1.00 25.99 97 GLU A C 1
ATOM 806 O O . GLU A 1 100 ? 56.229 24.373 94.588 1.00 26.50 97 GLU A O 1
ATOM 812 N N . SER A 1 101 ? 55.070 22.491 95.008 1.00 26.91 98 SER A N 1
ATOM 813 C CA . SER A 1 101 ? 56.191 21.837 95.686 1.00 27.88 98 SER A CA 1
ATOM 814 C C . SER A 1 101 ? 57.197 21.199 94.694 1.00 28.12 98 SER A C 1
ATOM 815 O O . SER A 1 101 ? 58.288 20.756 95.101 1.00 27.43 98 SER A O 1
ATOM 818 N N . TYR A 1 102 ? 56.848 21.171 93.404 1.00 27.81 99 TYR A N 1
ATOM 819 C CA . TYR A 1 102 ? 57.752 20.646 92.362 1.00 28.47 99 TYR A CA 1
ATOM 820 C C . TYR A 1 102 ? 58.315 21.769 91.498 1.00 28.53 99 TYR A C 1
ATOM 821 O O . TYR A 1 102 ? 57.724 22.846 91.414 1.00 28.15 99 TYR A O 1
ATOM 830 N N . GLN A 1 103 ? 59.435 21.501 90.825 1.00 27.96 100 GLN A N 1
ATOM 831 C CA . GLN A 1 103 ? 60.007 22.432 89.843 1.00 28.01 100 GLN A CA 1
ATOM 832 C C . GLN A 1 103 ? 59.215 22.347 88.538 1.00 27.48 100 GLN A C 1
ATOM 833 O O . GLN A 1 103 ? 59.582 21.623 87.593 1.00 26.24 100 GLN A O 1
ATOM 839 N N . CYS A 1 104 ? 58.102 23.073 88.490 1.00 26.82 101 CYS A N 1
ATOM 840 C CA . CYS A 1 104 ? 57.245 23.013 87.321 1.00 26.67 101 CYS A CA 1
ATOM 841 C C . CYS A 1 104 ? 56.543 24.335 87.076 1.00 26.12 101 CYS A C 1
ATOM 842 O O . CYS A 1 104 ? 56.247 25.093 88.000 1.00 25.39 101 CYS A O 1
ATOM 845 N N . ASN A 1 105 ? 56.328 24.605 85.804 1.00 25.78 102 ASN A N 1
ATOM 846 C CA . ASN A 1 105 ? 55.584 25.768 85.366 1.00 25.96 102 ASN A CA 1
ATOM 847 C C . ASN A 1 105 ? 54.135 25.312 85.218 1.00 25.15 102 ASN A C 1
ATOM 848 O O . ASN A 1 105 ? 53.872 24.277 84.611 1.00 23.84 102 ASN A O 1
ATOM 853 N N . ILE A 1 106 ? 53.219 26.056 85.828 1.00 24.15 103 ILE A N 1
ATOM 854 C CA . ILE A 1 106 ? 51.812 25.702 85.893 1.00 23.70 103 ILE A CA 1
ATOM 855 C C . ILE A 1 106 ? 51.012 26.758 85.129 1.00 24.07 103 ILE A C 1
ATOM 856 O O . ILE A 1 106 ? 51.283 27.961 85.273 1.00 23.40 103 ILE A O 1
ATOM 861 N N A ARG A 1 107 ? 50.028 26.325 84.338 0.50 24.04 104 ARG A N 1
ATOM 862 N N B ARG A 1 107 ? 50.069 26.325 84.291 0.50 24.27 104 ARG A N 1
ATOM 863 C CA A ARG A 1 107 ? 49.100 27.273 83.687 0.50 23.34 104 ARG A CA 1
ATOM 864 C CA B ARG A 1 107 ? 49.096 27.265 83.698 0.50 23.83 104 ARG A CA 1
ATOM 865 C C A ARG A 1 107 ? 47.662 26.792 83.794 0.50 23.38 104 ARG A C 1
ATOM 866 C C B ARG A 1 107 ? 47.684 26.746 83.917 0.50 23.66 104 ARG A C 1
ATOM 867 O O A ARG A 1 107 ? 47.344 25.687 83.378 0.50 22.72 104 ARG A O 1
ATOM 868 O O B ARG A 1 107 ? 47.409 25.568 83.707 0.50 22.87 104 ARG A O 1
ATOM 883 N N . LEU A 1 108 ? 46.802 27.636 84.363 1.00 22.78 105 LEU A N 1
ATOM 884 C CA . LEU A 1 108 ? 45.371 27.345 84.442 1.00 23.07 105 LEU A CA 1
ATOM 885 C C . LEU A 1 108 ? 44.784 27.829 83.126 1.00 23.31 105 LEU A C 1
ATOM 886 O O . LEU A 1 108 ? 44.761 29.032 82.856 1.00 23.84 105 LEU A O 1
ATOM 891 N N . LEU A 1 109 ? 44.350 26.895 82.290 1.00 23.14 106 LEU A N 1
ATOM 892 C CA . LEU A 1 109 ? 43.906 27.234 80.950 1.00 23.54 106 LEU A CA 1
ATOM 893 C C . LEU A 1 109 ? 42.371 27.321 80.899 1.00 23.77 106 LEU A C 1
ATOM 894 O O . LEU A 1 109 ? 41.670 26.338 80.524 1.00 23.71 106 LEU A O 1
ATOM 899 N N . HIS A 1 110 ? 41.852 28.462 81.362 1.00 22.67 107 HIS A N 1
ATOM 900 C CA . HIS A 1 110 ? 40.377 28.713 81.353 1.00 22.13 107 HIS A CA 1
ATOM 901 C C . HIS A 1 110 ? 39.998 29.153 79.949 1.00 21.73 107 HIS A C 1
ATOM 902 O O . HIS A 1 110 ? 40.876 29.580 79.174 1.00 22.49 107 HIS A O 1
ATOM 909 N N . GLU A 1 111 ? 38.716 29.037 79.575 1.00 21.19 108 GLU A N 1
ATOM 910 C CA . GLU A 1 111 ? 38.306 29.511 78.231 1.00 21.14 108 GLU A CA 1
ATOM 911 C C . GLU A 1 111 ? 38.210 31.034 78.104 1.00 20.87 108 GLU A C 1
ATOM 912 O O . GLU A 1 111 ? 38.114 31.563 77.003 1.00 20.50 108 GLU A O 1
ATOM 918 N N A LYS A 1 112 ? 38.245 31.721 79.250 0.50 20.92 109 LYS A N 1
ATOM 919 N N B LYS A 1 112 ? 38.292 31.744 79.226 0.50 21.36 109 LYS A N 1
ATOM 920 C CA A LYS A 1 112 ? 38.087 33.177 79.310 0.50 20.70 109 LYS A CA 1
ATOM 921 C CA B LYS A 1 112 ? 38.153 33.199 79.198 0.50 21.45 109 LYS A CA 1
ATOM 922 C C A LYS A 1 112 ? 39.411 33.903 79.618 0.50 21.25 109 LYS A C 1
ATOM 923 C C B LYS A 1 112 ? 39.382 33.935 79.719 0.50 21.64 109 LYS A C 1
ATOM 924 O O A LYS A 1 112 ? 39.564 35.113 79.341 0.50 20.94 109 LYS A O 1
ATOM 925 O O B LYS A 1 112 ? 39.443 35.178 79.689 0.50 21.02 109 LYS A O 1
ATOM 936 N N . TYR A 1 113 ? 40.364 33.180 80.195 1.00 20.88 110 TYR A N 1
ATOM 937 C CA . TYR A 1 113 ? 41.644 33.777 80.572 1.00 21.91 110 TYR A CA 1
ATOM 938 C C . TYR A 1 113 ? 42.609 32.662 80.866 1.00 22.49 110 TYR A C 1
ATOM 939 O O . TYR A 1 113 ? 42.204 31.497 81.013 1.00 21.81 110 TYR A O 1
ATOM 948 N N . SER A 1 114 ? 43.889 33.007 80.988 1.00 22.58 111 SER A N 1
ATOM 949 C CA . SER A 1 114 ? 44.862 32.027 81.438 1.00 23.73 111 SER A CA 1
ATOM 950 C C . SER A 1 114 ? 45.713 32.702 82.533 1.00 23.87 111 SER A C 1
ATOM 951 O O . SER A 1 114 ? 46.090 33.887 82.417 1.00 22.05 111 SER A O 1
ATOM 954 N N . ILE A 1 115 ? 46.051 31.937 83.572 1.00 23.45 112 ILE A N 1
ATOM 955 C CA . ILE A 1 115 ? 46.928 32.458 84.610 1.00 24.88 112 ILE A CA 1
ATOM 956 C C . ILE A 1 115 ? 47.953 31.398 84.897 1.00 24.20 112 ILE A C 1
ATOM 957 O O . ILE A 1 115 ? 47.590 30.243 85.084 1.00 24.37 112 ILE A O 1
ATOM 962 N N . GLY A 1 116 ? 49.216 31.791 84.969 1.00 24.03 113 GLY A N 1
ATOM 963 C CA . GLY A 1 116 ? 50.315 30.833 85.268 1.00 24.05 113 GLY A CA 1
ATOM 964 C C . GLY A 1 116 ? 51.233 31.370 86.360 1.00 23.76 113 GLY A C 1
ATOM 965 O O . GLY A 1 116 ? 51.115 32.543 86.770 1.00 22.74 113 GLY A O 1
ATOM 966 N N . ASN A 1 117 ? 52.159 30.526 86.818 1.00 23.26 114 ASN A N 1
ATOM 967 C CA . ASN A 1 117 ? 53.212 30.957 87.726 1.00 23.63 114 ASN A CA 1
ATOM 968 C C . ASN A 1 117 ? 54.449 31.425 86.946 1.00 23.90 114 ASN A C 1
ATOM 969 O O . ASN A 1 117 ? 54.405 31.524 85.722 1.00 23.64 114 ASN A O 1
ATOM 974 N N . LYS A 1 118 ? 55.529 31.724 87.650 1.00 23.62 115 LYS A N 1
ATOM 975 C CA . LYS A 1 118 ? 56.711 32.281 87.012 1.00 25.96 115 LYS A CA 1
ATOM 976 C C . LYS A 1 118 ? 57.923 31.374 87.111 1.00 27.77 115 LYS A C 1
ATOM 977 O O . LYS A 1 118 ? 59.051 31.813 86.842 1.00 28.62 115 LYS A O 1
ATOM 983 N N . LYS A 1 119 ? 57.708 30.121 87.489 1.00 29.44 116 LYS A N 1
ATOM 984 C CA . LYS A 1 119 ? 58.841 29.200 87.654 1.00 32.60 116 LYS A CA 1
ATOM 985 C C . LYS A 1 119 ? 59.461 28.888 86.300 1.00 33.59 116 LYS A C 1
ATOM 986 O O . LYS A 1 119 ? 58.738 28.571 85.338 1.00 33.10 116 LYS A O 1
ATOM 992 N N . LYS A 1 120 ? 60.790 29.007 86.240 1.00 36.02 117 LYS A N 1
ATOM 993 C CA . LYS A 1 120 ? 61.578 28.654 85.063 1.00 38.02 117 LYS A CA 1
ATOM 994 C C . LYS A 1 120 ? 61.896 27.170 85.118 1.00 39.04 117 LYS A C 1
ATOM 995 O O . LYS A 1 120 ? 62.296 26.657 86.164 1.00 38.77 117 LYS A O 1
ATOM 1001 N N . VAL A 1 121 ? 61.689 26.475 84.005 1.00 40.06 118 VAL A N 1
ATOM 1002 C CA . VAL A 1 121 ? 62.090 25.076 83.913 1.00 42.36 118 VAL A CA 1
ATOM 1003 C C . VAL A 1 121 ? 63.024 24.879 82.729 1.00 43.96 118 VAL A C 1
ATOM 1004 O O . VAL A 1 121 ? 62.907 25.576 81.713 1.00 44.09 118 VAL A O 1
ATOM 1008 N N . ASN A 1 122 ? 63.956 23.942 82.881 1.00 46.08 119 ASN A N 1
ATOM 1009 C CA . ASN A 1 122 ? 64.798 23.497 81.784 1.00 48.39 119 ASN A CA 1
ATOM 1010 C C . ASN A 1 122 ? 63.967 22.638 80.835 1.00 49.57 119 ASN A C 1
ATOM 1011 O O . ASN A 1 122 ? 63.999 21.405 80.907 1.00 50.16 119 ASN A O 1
ATOM 1016 N N . SER A 1 123 ? 63.204 23.306 79.970 1.00 50.84 120 SER A N 1
ATOM 1017 C CA . SER A 1 123 ? 62.344 22.642 78.997 1.00 52.09 120 SER A CA 1
ATOM 1018 C C . SER A 1 123 ? 62.412 23.349 77.638 1.00 52.92 120 SER A C 1
ATOM 1019 O O . SER A 1 123 ? 61.943 24.490 77.493 1.00 52.90 120 SER A O 1
ATOM 1022 N N . ASN A 1 124 ? 62.996 22.661 76.655 1.00 54.00 121 ASN A N 1
ATOM 1023 C CA . ASN A 1 124 ? 63.103 23.175 75.284 1.00 55.02 121 ASN A CA 1
ATOM 1024 C C . ASN A 1 124 ? 61.801 23.189 74.477 1.00 55.68 121 ASN A C 1
ATOM 1025 O O . ASN A 1 124 ? 61.641 24.014 73.570 1.00 55.59 121 ASN A O 1
ATOM 1030 N N . LEU A 1 125 ? 60.891 22.265 74.803 1.00 56.35 122 LEU A N 1
ATOM 1031 C CA . LEU A 1 125 ? 59.562 22.196 74.177 1.00 56.84 122 LEU A CA 1
ATOM 1032 C C . LEU A 1 125 ? 58.695 23.350 74.654 1.00 57.24 122 LEU A C 1
ATOM 1033 O O . LEU A 1 125 ? 57.808 23.802 73.929 1.00 57.49 122 LEU A O 1
ATOM 1038 N N . LEU A 1 126 ? 58.945 23.818 75.876 1.00 57.73 123 LEU A N 1
ATOM 1039 C CA . LEU A 1 126 ? 58.324 25.055 76.352 1.00 58.17 123 LEU A CA 1
ATOM 1040 C C . LEU A 1 126 ? 58.840 26.226 75.516 1.00 58.38 123 LEU A C 1
ATOM 1041 O O . LEU A 1 126 ? 58.062 27.066 75.082 1.00 58.75 123 LEU A O 1
ATOM 1046 N N . GLY A 1 127 ? 60.150 26.255 75.277 1.00 58.51 124 GLY A N 1
ATOM 1047 C CA . GLY A 1 127 ? 60.762 27.265 74.414 1.00 58.47 124 GLY A CA 1
ATOM 1048 C C . GLY A 1 127 ? 60.290 27.216 72.967 1.00 58.45 124 GLY A C 1
ATOM 1049 O O . GLY A 1 127 ? 60.195 28.256 72.312 1.00 58.83 124 GLY A O 1
ATOM 1050 N N . LYS A 1 128 ? 59.991 26.014 72.469 1.00 57.98 125 LYS A N 1
ATOM 1051 C CA . LYS A 1 128 ? 59.581 25.817 71.069 1.00 57.26 125 LYS A CA 1
ATOM 1052 C C . LYS A 1 128 ? 58.092 26.112 70.828 1.00 56.69 125 LYS A C 1
ATOM 1053 O O . LYS A 1 128 ? 57.711 26.555 69.737 1.00 56.67 125 LYS A O 1
ATOM 1055 N N . ALA A 1 129 ? 57.264 25.872 71.847 1.00 55.52 126 ALA A N 1
ATOM 1056 C CA . ALA A 1 129 ? 55.808 26.000 71.733 1.00 54.54 126 ALA A CA 1
ATOM 1057 C C . ALA A 1 129 ? 55.388 27.394 71.249 1.00 53.82 126 ALA A C 1
ATOM 1058 O O . ALA A 1 129 ? 55.832 28.398 71.805 1.00 53.76 126 ALA A O 1
ATOM 1060 N N . LEU A 1 130 ? 54.543 27.440 70.211 1.00 52.88 127 LEU A N 1
ATOM 1061 C CA . LEU A 1 130 ? 54.035 28.707 69.641 1.00 51.94 127 LEU A CA 1
ATOM 1062 C C . LEU A 1 130 ? 53.223 29.499 70.664 1.00 51.64 127 LEU A C 1
ATOM 1063 O O . LEU A 1 130 ? 52.291 28.969 71.270 1.00 51.01 127 LEU A O 1
ATOM 1068 N N . ILE A 1 131 ? 53.604 30.760 70.860 1.00 51.30 128 ILE A N 1
ATOM 1069 C CA . ILE A 1 131 ? 52.826 31.703 71.671 1.00 51.22 128 ILE A CA 1
ATOM 1070 C C . ILE A 1 131 ? 51.834 32.416 70.748 1.00 50.60 128 ILE A C 1
ATOM 1071 O O . ILE A 1 131 ? 52.197 32.851 69.643 1.00 50.90 128 ILE A O 1
ATOM 1076 N N . HIS A 1 132 ? 50.584 32.504 71.194 1.00 49.50 129 HIS A N 1
ATOM 1077 C CA . HIS A 1 132 ? 49.535 33.212 70.451 1.00 48.50 129 HIS A CA 1
ATOM 1078 C C . HIS A 1 132 ? 48.919 34.304 71.336 1.00 47.17 129 HIS A C 1
ATOM 1079 O O . HIS A 1 132 ? 48.984 34.203 72.571 1.00 47.31 129 HIS A O 1
ATOM 1086 N N . PRO A 1 133 ? 48.316 35.336 70.708 1.00 45.46 130 PRO A N 1
ATOM 1087 C CA . PRO A 1 133 ? 47.994 36.583 71.396 1.00 43.38 130 PRO A CA 1
ATOM 1088 C C . PRO A 1 133 ? 47.016 36.414 72.561 1.00 40.66 130 PRO A C 1
ATOM 1089 O O . PRO A 1 133 ? 46.119 35.565 72.520 1.00 41.64 130 PRO A O 1
ATOM 1093 N N . SER A 1 134 ? 47.199 37.212 73.596 1.00 36.90 131 SER A N 1
ATOM 1094 C CA . SER A 1 134 ? 46.129 37.393 74.558 1.00 32.79 131 SER A CA 1
ATOM 1095 C C . SER A 1 134 ? 45.240 38.480 73.920 1.00 30.34 131 SER A C 1
ATOM 1096 O O . SER A 1 134 ? 45.583 39.066 72.859 1.00 27.78 131 SER A O 1
ATOM 1099 N N . ASP A 1 135 ? 44.110 38.758 74.562 1.00 26.67 132 ASP A N 1
ATOM 1100 C CA . ASP A 1 135 ? 43.355 39.956 74.228 1.00 24.35 132 ASP A CA 1
ATOM 1101 C C . ASP A 1 135 ? 42.937 40.503 75.578 1.00 23.50 132 ASP A C 1
ATOM 1102 O O . ASP A 1 135 ? 42.429 39.743 76.426 1.00 22.77 132 ASP A O 1
ATOM 1107 N N . PRO A 1 136 ? 43.198 41.790 75.808 1.00 22.46 133 PRO A N 1
ATOM 1108 C CA . PRO A 1 136 ? 42.929 42.348 77.140 1.00 22.89 133 PRO A CA 1
ATOM 1109 C C . PRO A 1 136 ? 41.455 42.294 77.548 1.00 22.23 133 PRO A C 1
ATOM 1110 O O . PRO A 1 136 ? 41.179 42.356 78.738 1.00 22.64 133 PRO A O 1
ATOM 1114 N N . ILE A 1 137 ? 40.524 42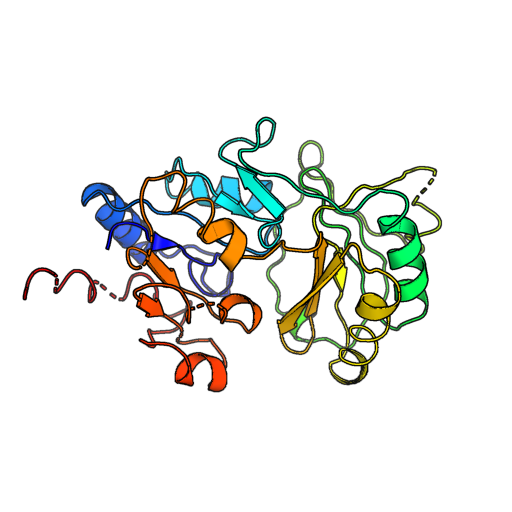.184 76.591 1.00 20.68 134 ILE A N 1
ATOM 1115 C CA . ILE A 1 137 ? 39.112 41.996 76.964 1.00 19.92 134 ILE A CA 1
ATOM 1116 C C . ILE A 1 137 ? 38.774 40.516 76.974 1.00 20.18 134 ILE A C 1
ATOM 1117 O O . ILE A 1 137 ? 38.279 40.006 77.986 1.00 20.43 134 ILE A O 1
ATOM 1122 N N . PHE A 1 138 ? 39.016 39.836 75.853 1.00 18.81 135 PHE A N 1
ATOM 1123 C CA . PHE A 1 138 ? 38.439 38.488 75.650 1.00 19.03 135 PHE A CA 1
ATOM 1124 C C . PHE A 1 138 ? 39.267 37.350 76.188 1.00 19.99 135 PHE A C 1
ATOM 1125 O O . PHE A 1 138 ? 38.754 36.210 76.400 1.00 19.78 135 PHE A O 1
ATOM 1133 N N . TYR A 1 139 ? 40.574 37.598 76.353 1.00 19.75 136 TYR A N 1
ATOM 1134 C CA . TYR A 1 139 ? 41.473 36.518 76.824 1.00 20.53 136 TYR A CA 1
ATOM 1135 C C . TYR A 1 139 ? 42.730 37.039 77.496 1.00 20.57 136 TYR A C 1
ATOM 1136 O O . TYR A 1 139 ? 43.808 36.972 76.900 1.00 21.22 136 TYR A O 1
ATOM 1145 N N . PRO A 1 140 ? 42.597 37.619 78.700 1.00 21.01 137 PRO A N 1
ATOM 1146 C CA . PRO A 1 140 ? 43.777 38.101 79.413 1.00 22.31 137 PRO A CA 1
ATOM 1147 C C . PRO A 1 140 ? 44.679 36.951 79.793 1.00 23.43 137 PRO A C 1
ATOM 1148 O O . PRO A 1 140 ? 44.191 35.850 80.126 1.00 23.59 137 PRO A O 1
ATOM 1152 N N . VAL A 1 141 ? 45.989 37.165 79.680 1.00 24.46 138 VAL A N 1
ATOM 1153 C CA . VAL A 1 141 ? 46.979 36.148 80.079 1.00 26.37 138 VAL A CA 1
ATOM 1154 C C . VAL A 1 141 ? 47.938 36.813 81.087 1.00 27.37 138 VAL A C 1
ATOM 1155 O O . VAL A 1 141 ? 48.544 37.861 80.777 1.00 26.66 138 VAL A O 1
ATOM 1159 N N . GLN A 1 142 ? 48.012 36.276 82.304 1.00 26.50 139 GLN A N 1
ATOM 1160 C CA A GLN A 1 142 ? 48.876 36.842 83.335 0.50 27.56 139 GLN A CA 1
ATOM 1161 C CA B GLN A 1 142 ? 48.881 36.850 83.325 0.50 27.60 139 GLN A CA 1
ATOM 1162 C C . GLN A 1 142 ? 49.671 35.766 84.046 1.00 27.33 139 GLN A C 1
ATOM 1163 O O . GLN A 1 142 ? 49.246 34.621 84.121 1.00 27.54 139 GLN A O 1
ATOM 1174 N N . PHE A 1 143 ? 50.827 36.155 84.572 1.00 27.05 140 PHE A N 1
ATOM 1175 C CA . PHE A 1 143 ? 51.649 35.294 85.396 1.00 27.00 140 PHE A CA 1
ATOM 1176 C C . PHE A 1 143 ? 51.794 35.938 86.762 1.00 27.02 140 PHE A C 1
ATOM 1177 O O . PHE A 1 143 ? 51.782 37.171 86.878 1.00 27.45 140 PHE A O 1
ATOM 1185 N N . VAL A 1 144 ? 51.844 35.101 87.794 1.00 25.14 141 VAL A N 1
ATOM 1186 C CA . VAL A 1 144 ? 52.039 35.567 89.159 1.00 23.87 141 VAL A CA 1
ATOM 1187 C C . VAL A 1 144 ? 53.121 34.715 89.777 1.00 23.62 141 VAL A C 1
ATOM 1188 O O . VAL A 1 144 ? 53.361 33.571 89.328 1.00 22.77 141 VAL A O 1
ATOM 1192 N N . GLU A 1 145 ? 53.765 35.250 90.813 1.00 22.68 142 GLU A N 1
ATOM 1193 C CA A GLU A 1 145 ? 54.763 34.491 91.551 0.50 22.85 142 GLU A CA 1
ATOM 1194 C CA B GLU A 1 145 ? 54.769 34.498 91.566 0.50 23.45 142 GLU A CA 1
ATOM 1195 C C . GLU A 1 145 ? 54.113 33.351 92.318 1.00 23.69 142 GLU A C 1
ATOM 1196 O O . GLU A 1 145 ? 54.665 32.250 92.375 1.00 23.67 142 GLU A O 1
ATOM 1207 N N . SER A 1 146 ? 52.933 33.608 92.906 1.00 23.58 143 SER A N 1
ATOM 1208 C CA . SER A 1 146 ? 52.247 32.561 93.679 1.00 23.76 143 SER A CA 1
ATOM 1209 C C . SER A 1 146 ? 50.813 32.345 93.217 1.00 23.53 143 SER A C 1
ATOM 1210 O O . SER A 1 146 ? 49.903 33.147 93.548 1.00 22.79 143 SER A O 1
ATOM 1213 N N . LEU A 1 147 ? 50.606 31.269 92.467 1.00 22.89 144 LEU A N 1
ATOM 1214 C CA . LEU A 1 147 ? 49.248 30.958 91.999 1.00 23.97 144 LEU A CA 1
ATOM 1215 C C . LEU A 1 147 ? 48.295 30.642 93.155 1.00 24.07 144 LEU A C 1
ATOM 1216 O O . LEU A 1 147 ? 47.162 31.144 93.202 1.00 24.91 144 LEU A O 1
ATOM 1221 N N . SER A 1 148 ? 48.743 29.812 94.089 1.00 23.93 145 SER A N 1
ATOM 1222 C CA . SER A 1 148 ? 47.875 29.425 95.200 1.00 24.47 145 SER A CA 1
ATOM 1223 C C . SER A 1 148 ? 47.493 30.644 96.070 1.00 25.45 145 SER A C 1
ATOM 1224 O O . SER A 1 148 ? 46.326 30.747 96.503 1.00 26.17 145 SER A O 1
ATOM 1227 N N . ASP A 1 149 ? 48.400 31.608 96.265 1.00 24.13 146 ASP A N 1
ATOM 1228 C CA . ASP A 1 149 ? 48.009 32.829 96.992 1.00 25.46 146 ASP A CA 1
ATOM 1229 C C . ASP A 1 149 ? 46.912 33.594 96.255 1.00 25.07 146 ASP A C 1
ATOM 1230 O O . ASP A 1 149 ? 45.987 34.094 96.886 1.00 24.95 146 ASP A O 1
ATOM 1235 N N . LEU A 1 150 ? 47.035 33.705 94.935 1.00 24.21 147 LEU A N 1
ATOM 1236 C CA . LEU A 1 150 ? 46.026 34.408 94.132 1.00 24.99 147 LEU A CA 1
ATOM 1237 C C . LEU A 1 150 ? 44.669 33.736 94.275 1.00 23.83 147 LEU A C 1
ATOM 1238 O O . LEU A 1 150 ? 43.666 34.423 94.529 1.00 23.98 147 LEU A O 1
ATOM 1243 N N . LEU A 1 151 ? 44.661 32.402 94.155 1.00 23.37 148 LEU A N 1
ATOM 1244 C CA . LEU A 1 151 ? 43.430 31.578 94.210 1.00 24.42 148 LEU A CA 1
ATOM 1245 C C . LEU A 1 151 ? 42.676 31.644 95.548 1.00 25.69 148 LEU A C 1
ATOM 1246 O O . LEU A 1 151 ? 41.456 31.361 95.610 1.00 24.99 148 LEU A O 1
ATOM 1259 N N . ASP A 1 153 ? 41.752 34.330 97.047 1.00 25.94 150 ASP A N 1
ATOM 1260 C CA . ASP A 1 153 ? 40.748 35.373 96.919 1.00 25.38 150 ASP A CA 1
ATOM 1261 C C . ASP A 1 153 ? 40.095 35.363 95.539 1.00 24.78 150 ASP A C 1
ATOM 1262 O O . ASP A 1 153 ? 39.049 35.977 95.354 1.00 23.83 150 ASP A O 1
ATOM 1267 N N . GLU A 1 154 ? 40.729 34.673 94.587 1.00 23.72 151 GLU A N 1
ATOM 1268 C CA . GLU A 1 154 ? 40.212 34.586 93.214 1.00 23.81 151 GLU A CA 1
ATOM 1269 C C . GLU A 1 154 ? 40.196 33.127 92.800 1.00 23.78 151 GLU A C 1
ATOM 1270 O O . GLU A 1 154 ? 41.078 32.679 92.090 1.00 24.78 151 GLU A O 1
ATOM 1276 N N . PRO A 1 155 ? 39.174 32.378 93.231 1.00 23.99 152 PRO A N 1
ATOM 1277 C CA . PRO A 1 155 ? 39.097 30.956 92.849 1.00 23.75 152 PRO A CA 1
ATOM 1278 C C . PRO A 1 155 ? 39.028 30.812 91.328 1.00 23.44 152 PRO A C 1
ATOM 1279 O O . PRO A 1 155 ? 38.481 31.694 90.625 1.00 23.07 152 PRO A O 1
ATOM 1283 N N . VAL A 1 156 ? 39.615 29.740 90.817 1.00 21.71 153 VAL A N 1
ATOM 1284 C CA . VAL A 1 156 ? 39.513 29.441 89.369 1.00 23.19 153 VAL A CA 1
ATOM 1285 C C . VAL A 1 156 ? 39.026 28.008 89.195 1.00 23.59 153 VAL A C 1
ATOM 1286 O O . VAL A 1 156 ? 39.521 27.102 89.864 1.00 23.15 153 VAL A O 1
ATOM 1290 N N . SER A 1 157 ? 38.051 27.804 88.307 1.00 24.28 154 SER A N 1
ATOM 1291 C CA . SER A 1 157 ? 37.609 26.454 87.979 1.00 24.79 154 SER A CA 1
ATOM 1292 C C . SER A 1 157 ? 38.050 26.188 86.543 1.00 26.87 154 SER A C 1
ATOM 1293 O O . SER A 1 157 ? 37.402 26.617 85.601 1.00 28.41 154 SER A O 1
ATOM 1296 N N . ALA A 1 158 ? 39.170 25.495 86.443 1.00 28.06 155 ALA A N 1
ATOM 1297 C CA . ALA A 1 158 ? 39.968 25.298 85.239 1.00 29.72 155 ALA A CA 1
ATOM 1298 C C . ALA A 1 158 ? 39.486 24.078 84.424 1.00 27.18 155 ALA A C 1
ATOM 1299 O O . ALA A 1 158 ? 39.467 23.000 84.980 1.00 28.44 155 ALA A O 1
ATOM 1301 N N . PRO A 1 159 ? 39.160 24.227 83.109 1.00 26.69 156 PRO A N 1
ATOM 1302 C CA . PRO A 1 159 ? 38.952 22.994 82.309 1.00 25.77 156 PRO A CA 1
ATOM 1303 C C . PRO A 1 159 ? 40.219 22.126 82.200 1.00 25.72 156 PRO A C 1
ATOM 1304 O O . PRO A 1 159 ? 40.085 20.904 82.101 1.00 25.92 156 PRO A O 1
ATOM 1308 N N . VAL A 1 160 ? 41.406 22.760 82.177 1.00 25.07 157 VAL A N 1
ATOM 1309 C CA A VAL A 1 160 ? 42.715 22.083 82.031 0.50 24.81 157 VAL A CA 1
ATOM 1310 C CA B VAL A 1 160 ? 42.676 22.032 82.136 0.50 24.76 157 VAL A CA 1
ATOM 1311 C C . VAL A 1 160 ? 43.762 22.827 82.863 1.00 24.91 157 VAL A C 1
ATOM 1312 O O . VAL A 1 160 ? 43.764 24.069 82.888 1.00 24.66 157 VAL A O 1
ATOM 1319 N N . ILE A 1 161 ? 44.640 22.082 83.516 1.00 24.06 158 ILE A N 1
ATOM 1320 C CA . ILE A 1 161 ? 45.813 22.637 84.148 1.00 24.65 158 ILE A CA 1
ATOM 1321 C C . ILE A 1 161 ? 47.008 22.055 83.368 1.00 24.59 158 ILE A C 1
ATOM 1322 O O . ILE A 1 161 ? 47.158 20.804 83.276 1.00 24.67 158 ILE A O 1
ATOM 1327 N N . GLU A 1 162 ? 47.832 22.935 82.802 1.00 24.49 159 GLU A N 1
ATOM 1328 C CA . GLU A 1 162 ? 49.029 22.510 82.004 1.00 25.42 159 GLU A CA 1
ATOM 1329 C C . GLU A 1 162 ? 50.263 22.550 82.886 1.00 25.47 159 GLU A C 1
ATOM 1330 O O . GLU A 1 162 ? 50.441 23.498 83.683 1.00 25.56 159 GLU A O 1
ATOM 1336 N N . VAL A 1 163 ? 51.086 21.519 82.791 1.00 24.32 160 VAL A N 1
ATOM 1337 C CA . VAL A 1 163 ? 52.240 21.381 83.679 1.00 24.67 160 VAL A CA 1
ATOM 1338 C C . VAL A 1 163 ? 53.469 21.103 82.843 1.00 24.79 160 VAL A C 1
ATOM 1339 O O . VAL A 1 163 ? 53.529 20.071 82.175 1.00 23.66 160 VAL A O 1
ATOM 1343 N N . TYR A 1 164 ? 54.439 22.022 82.870 1.00 24.12 161 TYR A N 1
ATOM 1344 C CA A TYR A 1 164 ? 55.685 21.828 82.141 0.50 24.46 161 TYR A CA 1
ATOM 1345 C CA B TYR A 1 164 ? 55.679 21.838 82.134 0.50 24.83 161 TYR A CA 1
ATOM 1346 C C . TYR A 1 164 ? 56.800 21.548 83.121 1.00 25.01 161 TYR A C 1
ATOM 1347 O O . TYR A 1 164 ? 56.932 22.246 84.143 1.00 23.76 161 TYR A O 1
ATOM 1364 N N . THR A 1 165 ? 57.598 20.524 82.810 1.00 24.60 162 THR A N 1
ATOM 1365 C CA . THR A 1 165 ? 58.721 20.133 83.646 1.00 25.74 162 THR A CA 1
ATOM 1366 C C . THR A 1 165 ? 59.859 19.571 82.789 1.00 26.38 162 THR A C 1
ATOM 1367 O O . THR A 1 165 ? 59.689 19.321 81.584 1.00 25.98 162 THR A O 1
ATOM 1371 N N . GLU A 1 166 ? 61.014 19.373 83.410 1.00 27.49 163 GLU A N 1
ATOM 1372 C CA . GLU A 1 166 ? 62.037 18.465 82.849 1.00 28.90 163 GLU A CA 1
ATOM 1373 C C . GLU A 1 166 ? 61.443 17.041 82.813 1.00 28.62 163 GLU A C 1
ATOM 1374 O O . GLU A 1 166 ? 60.575 16.697 83.625 1.00 27.66 163 GLU A O 1
ATOM 1380 N N . HIS A 1 167 ? 61.925 16.187 81.909 1.00 28.85 164 HIS A N 1
ATOM 1381 C CA . HIS A 1 167 ? 61.309 14.868 81.797 1.00 30.00 164 HIS A CA 1
ATOM 1382 C C . HIS A 1 167 ? 61.433 14.005 83.070 1.00 30.53 164 HIS A C 1
ATOM 1383 O O . HIS A 1 167 ? 60.535 13.219 83.379 1.00 31.01 164 HIS A O 1
ATOM 1390 N N . ASP A 1 168 ? 62.534 14.172 83.800 1.00 31.14 165 ASP A N 1
ATOM 1391 C CA . ASP A 1 168 ? 62.873 13.310 84.936 1.00 31.77 165 ASP A CA 1
ATOM 1392 C C . ASP A 1 168 ? 61.814 13.207 86.061 1.00 30.99 165 ASP A C 1
ATOM 1393 O O . ASP A 1 168 ? 61.735 12.179 86.749 1.00 30.88 165 ASP A O 1
ATOM 1398 N N . ILE A 1 169 ? 60.998 14.248 86.229 1.00 30.06 166 ILE A N 1
ATOM 1399 C CA . ILE A 1 169 ? 59.994 14.280 87.299 1.00 29.13 166 ILE A CA 1
ATOM 1400 C C . ILE A 1 169 ? 58.536 14.064 86.853 1.00 28.85 166 ILE A C 1
ATOM 1401 O O . ILE A 1 169 ? 57.628 14.071 87.691 1.00 28.39 166 ILE A O 1
ATOM 1406 N N . GLN A 1 170 ? 58.302 13.860 85.554 1.00 28.77 167 GLN A N 1
ATOM 1407 C CA . GLN A 1 170 ? 56.925 13.670 85.046 1.00 28.63 167 GLN A CA 1
ATOM 1408 C C . GLN A 1 170 ? 56.213 12.484 85.669 1.00 28.72 167 GLN A C 1
ATOM 1409 O O . GLN A 1 170 ? 55.042 12.559 85.992 1.00 28.16 167 GLN A O 1
ATOM 1415 N N . HIS A 1 171 ? 56.919 11.363 85.792 1.00 28.90 168 HIS A N 1
ATOM 1416 C CA . HIS A 1 171 ? 56.319 10.168 86.369 1.00 29.62 168 HIS A CA 1
ATOM 1417 C C . HIS A 1 171 ? 55.887 10.394 87.832 1.00 29.02 168 HIS A C 1
ATOM 1418 O O . HIS A 1 171 ? 54.780 10.000 88.228 1.00 29.32 168 HIS A O 1
ATOM 1425 N N . ASP A 1 172 ? 56.759 11.031 88.617 1.00 28.48 169 ASP A N 1
ATOM 1426 C CA A ASP A 1 172 ? 56.457 11.347 90.008 0.50 28.54 169 ASP A CA 1
ATOM 1427 C CA B ASP A 1 172 ? 56.470 11.360 90.007 0.50 28.33 169 ASP A CA 1
ATOM 1428 C C . ASP A 1 172 ? 55.253 12.289 90.115 1.00 27.90 169 ASP A C 1
ATOM 1429 O O . ASP A 1 172 ? 54.340 12.065 90.929 1.00 27.33 169 ASP A O 1
ATOM 1438 N N . ILE A 1 173 ? 55.242 13.352 89.309 1.00 27.21 170 ILE A N 1
ATOM 1439 C CA . ILE A 1 173 ? 54.114 14.292 89.356 1.00 26.80 170 ILE A CA 1
ATOM 1440 C C . ILE A 1 173 ? 52.846 13.543 88.987 1.00 27.04 170 ILE A C 1
ATOM 1441 O O . ILE A 1 173 ? 51.828 13.673 89.675 1.00 26.70 170 ILE A O 1
ATOM 1446 N N . THR A 1 174 ? 52.931 12.744 87.921 1.00 27.34 171 THR A N 1
ATOM 1447 C CA . THR A 1 174 ? 51.781 11.965 87.422 1.00 27.90 171 THR A CA 1
ATOM 1448 C C . THR A 1 174 ? 51.231 11.020 88.508 1.00 28.01 171 THR A C 1
ATOM 1449 O O . THR A 1 174 ? 50.020 10.972 88.735 1.00 28.15 171 THR A O 1
ATOM 1453 N N A GLU A 1 175 ? 52.130 10.276 89.156 0.50 27.94 172 GLU A N 1
ATOM 1454 N N B GLU A 1 175 ? 52.113 10.298 89.190 0.50 27.90 172 GLU A N 1
ATOM 1455 C CA A GLU A 1 175 ? 51.761 9.383 90.258 0.50 28.08 172 GLU A CA 1
ATOM 1456 C CA B GLU A 1 175 ? 51.669 9.388 90.247 0.50 27.80 172 GLU A CA 1
ATOM 1457 C C A GLU A 1 175 ? 51.100 10.168 91.392 0.50 27.46 172 GLU A C 1
ATOM 1458 C C B GLU A 1 175 ? 51.142 10.118 91.479 0.50 27.39 172 GLU A C 1
ATOM 1459 O O A GLU A 1 175 ? 50.031 9.787 91.878 0.50 27.74 172 GLU A O 1
ATOM 1460 O O B GLU A 1 175 ? 50.208 9.645 92.135 0.50 27.49 172 GLU A O 1
ATOM 1471 N N . THR A 1 176 ? 51.735 11.264 91.798 1.00 26.86 173 THR A N 1
ATOM 1472 C CA . THR A 1 176 ? 51.290 12.040 92.961 1.00 26.79 173 THR A CA 1
ATOM 1473 C C . THR A 1 176 ? 49.898 12.629 92.753 1.00 26.75 173 THR A C 1
ATOM 1474 O O . THR A 1 176 ? 49.036 12.510 93.620 1.00 26.04 173 THR A O 1
ATOM 1478 N N . ILE A 1 177 ? 49.688 13.240 91.588 1.00 25.71 174 ILE A N 1
ATOM 1479 C CA . ILE A 1 177 ? 48.384 13.785 91.234 1.00 26.22 174 ILE A CA 1
ATOM 1480 C C . ILE A 1 177 ? 47.297 12.715 91.081 1.00 26.28 174 ILE A C 1
ATOM 1481 O O . ILE A 1 177 ? 46.218 12.859 91.651 1.00 26.63 174 ILE A O 1
ATOM 1486 N N . THR A 1 178 ? 47.571 11.657 90.322 1.00 26.77 175 THR A N 1
ATOM 1487 C CA . THR A 1 178 ? 46.582 10.592 90.107 1.00 27.62 175 THR A CA 1
ATOM 1488 C C . THR A 1 178 ? 46.105 10.020 91.439 1.00 28.01 175 THR A C 1
ATOM 1489 O O . THR A 1 178 ? 44.894 9.869 91.655 1.00 28.34 175 THR A O 1
ATOM 1493 N N . LYS A 1 179 ? 47.056 9.726 92.329 1.00 28.10 176 LYS A N 1
ATOM 1494 C CA . LYS A 1 179 ? 46.759 9.198 93.667 1.00 29.30 176 LYS A CA 1
ATOM 1495 C C . LYS A 1 179 ? 45.974 10.180 94.568 1.00 28.48 176 LYS A C 1
ATOM 1496 O O . LYS A 1 179 ? 45.034 9.781 95.254 1.00 28.59 176 LYS A O 1
ATOM 1502 N N . ALA A 1 180 ? 46.353 11.455 94.583 1.00 28.41 177 ALA A N 1
ATOM 1503 C CA . ALA A 1 180 ? 45.706 12.417 95.473 1.00 28.03 177 ALA A CA 1
ATOM 1504 C C . ALA A 1 180 ? 44.362 12.985 94.987 1.00 28.23 177 ALA A C 1
ATOM 1505 O O . ALA A 1 180 ? 43.579 13.493 95.802 1.00 26.75 177 ALA A O 1
ATOM 1507 N N . PHE A 1 181 ? 44.113 12.930 93.674 1.00 26.80 178 PHE A N 1
ATOM 1508 C CA . PHE A 1 181 ? 42.932 13.566 93.073 1.00 27.02 178 PHE A CA 1
ATOM 1509 C C . PHE A 1 181 ? 42.165 12.637 92.124 1.00 26.89 178 PHE A C 1
ATOM 1510 O O . PHE A 1 181 ? 42.346 12.698 90.901 1.00 26.67 178 PHE A O 1
ATOM 1518 N N . PRO A 1 182 ? 41.304 11.768 92.694 1.00 27.28 179 PRO A N 1
ATOM 1519 C CA . PRO A 1 182 ? 40.486 10.821 91.907 1.00 27.25 179 PRO A CA 1
ATOM 1520 C C . PRO A 1 182 ? 39.524 11.513 90.933 1.00 26.41 179 PRO A C 1
ATOM 1521 O O . PRO A 1 182 ? 39.017 10.869 90.015 1.00 26.37 179 PRO A O 1
ATOM 1525 N N . ALA A 1 183 ? 39.257 12.803 91.146 1.00 25.54 180 ALA A N 1
ATOM 1526 C CA . ALA A 1 183 ? 38.359 13.520 90.247 1.00 24.99 180 ALA A CA 1
ATOM 1527 C C . ALA A 1 183 ? 39.032 13.960 88.926 1.00 24.58 180 ALA A C 1
ATOM 1528 O O . ALA A 1 183 ? 38.354 14.481 88.032 1.00 24.53 180 ALA A O 1
ATOM 1530 N N . VAL A 1 184 ? 40.346 13.761 88.790 1.00 23.86 181 VAL A N 1
ATOM 1531 C CA . VAL A 1 184 ? 41.061 14.225 87.572 1.00 24.22 181 VAL A CA 1
ATOM 1532 C C . VAL A 1 184 ? 41.838 13.083 86.933 1.00 23.90 181 VAL A C 1
ATOM 1533 O O . VAL A 1 184 ? 42.099 12.075 87.597 1.00 23.81 181 VAL A O 1
ATOM 1537 N N . ASP A 1 185 ? 42.204 13.253 85.654 1.00 23.63 182 ASP A N 1
ATOM 1538 C CA . ASP A 1 185 ? 43.120 12.365 84.960 1.00 24.73 182 ASP A CA 1
ATOM 1539 C C . ASP A 1 185 ? 44.332 13.188 84.558 1.00 25.11 182 ASP A C 1
ATOM 1540 O O . ASP A 1 185 ? 44.217 14.401 84.317 1.00 24.08 182 ASP A O 1
ATOM 1545 N N . VAL A 1 186 ? 45.473 12.516 84.429 1.00 24.79 183 VAL A N 1
ATOM 1546 C CA . VAL A 1 186 ? 46.681 13.160 83.920 1.00 24.16 183 VAL A CA 1
ATOM 1547 C C . VAL A 1 186 ? 46.963 12.609 82.524 1.00 24.33 183 VAL A C 1
ATOM 1548 O O . VAL A 1 186 ? 47.102 11.390 82.331 1.00 23.98 183 VAL A O 1
ATOM 1552 N N . ILE A 1 187 ? 47.088 13.510 81.564 1.00 23.30 184 ILE A N 1
ATOM 1553 C CA . ILE A 1 187 ? 47.397 13.144 80.183 1.00 23.86 184 ILE A CA 1
ATOM 1554 C C . ILE A 1 187 ? 48.818 13.565 79.811 1.00 23.45 184 ILE A C 1
ATOM 1555 O O . ILE A 1 187 ? 49.156 14.734 79.908 1.00 22.45 184 ILE A O 1
ATOM 1560 N N . ARG A 1 188 ? 49.652 12.602 79.416 1.00 22.73 185 ARG A N 1
ATOM 1561 C CA . ARG A 1 188 ? 50.999 12.938 78.990 1.00 23.62 185 ARG A CA 1
ATOM 1562 C C . ARG A 1 188 ? 50.960 13.434 77.527 1.00 23.19 185 ARG A C 1
ATOM 1563 O O . ARG A 1 188 ? 50.550 12.714 76.631 1.00 23.50 185 ARG A O 1
ATOM 1571 N N . VAL A 1 189 ? 51.380 14.676 77.296 1.00 22.79 186 VAL A N 1
ATOM 1572 C CA . VAL A 1 189 ? 51.366 15.243 75.939 1.00 22.54 186 VAL A CA 1
ATOM 1573 C C . VAL A 1 189 ? 52.673 14.936 75.255 1.00 22.95 186 VAL A C 1
ATOM 1574 O O . VAL A 1 189 ? 52.687 14.427 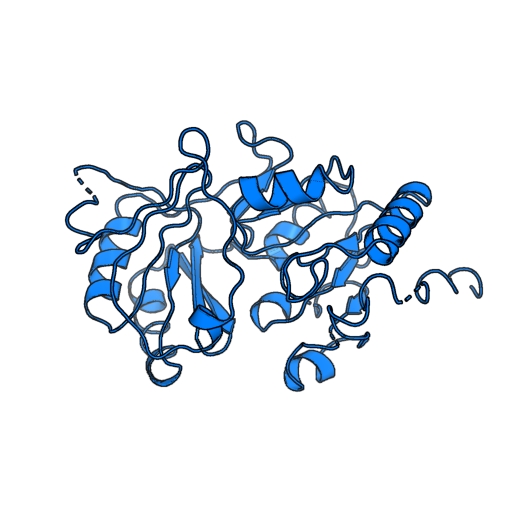74.133 1.00 23.11 186 VAL A O 1
ATOM 1578 N N . ASN A 1 190 ? 53.782 15.206 75.947 1.00 23.34 187 ASN A N 1
ATOM 1579 C CA . ASN A 1 190 ? 55.124 14.939 75.427 1.00 23.37 187 ASN A CA 1
ATOM 1580 C C . ASN A 1 190 ? 56.065 14.813 76.613 1.00 24.01 187 ASN A C 1
ATOM 1581 O O . ASN A 1 190 ? 55.602 14.805 77.748 1.00 24.05 187 ASN A O 1
ATOM 1586 N N . ASP A 1 191 ? 57.373 14.735 76.367 1.00 24.18 188 ASP A N 1
ATOM 1587 C CA . ASP A 1 191 ? 58.333 14.466 77.451 1.00 25.89 188 ASP A CA 1
ATOM 1588 C C . ASP A 1 191 ? 58.420 15.569 78.507 1.00 25.25 188 ASP A C 1
ATOM 1589 O O . ASP A 1 191 ? 58.990 15.354 79.577 1.00 24.90 188 ASP A O 1
ATOM 1594 N N . GLU A 1 192 ? 57.895 16.749 78.185 1.00 24.14 189 GLU A N 1
ATOM 1595 C CA . GLU A 1 192 ? 57.988 17.905 79.073 1.00 25.47 189 GLU A CA 1
ATOM 1596 C C . GLU A 1 192 ? 56.658 18.541 79.432 1.00 24.52 189 GLU A C 1
ATOM 1597 O O . GLU A 1 192 ? 56.637 19.507 80.170 1.00 25.59 189 GLU A O 1
ATOM 1603 N N . LYS A 1 193 ? 55.557 18.003 78.926 1.00 22.75 190 LYS A N 1
ATOM 1604 C CA . LYS A 1 193 ? 54.232 18.578 79.189 1.00 22.40 190 LYS A CA 1
ATOM 1605 C C . LYS A 1 193 ? 53.193 17.535 79.579 1.00 22.60 190 LYS A C 1
ATOM 1606 O O . LYS A 1 193 ? 53.074 16.511 78.890 1.00 22.61 190 LYS A O 1
ATOM 1612 N N . LEU A 1 194 ? 52.478 17.808 80.677 1.00 23.12 191 LEU A N 1
ATOM 1613 C CA . LEU A 1 194 ? 51.277 17.062 81.118 1.00 23.93 191 LEU A CA 1
ATOM 1614 C C . LEU A 1 194 ? 50.053 17.994 81.145 1.00 23.51 191 LEU A C 1
ATOM 1615 O O . LEU A 1 194 ? 50.155 19.187 81.476 1.00 25.01 191 LEU A O 1
ATOM 1620 N N . ASN A 1 195 ? 48.897 17.436 80.825 1.00 22.85 192 ASN A N 1
ATOM 1621 C CA . ASN A 1 195 ? 47.627 18.098 81.067 1.00 23.97 192 ASN A CA 1
ATOM 1622 C C . ASN A 1 195 ? 46.917 17.373 82.192 1.00 23.50 192 ASN A C 1
ATOM 1623 O O . ASN A 1 195 ? 46.808 16.141 82.175 1.00 25.44 192 ASN A O 1
ATOM 1628 N N . ILE A 1 196 ? 46.410 18.127 83.152 1.00 22.67 193 ILE A N 1
ATOM 1629 C CA . ILE A 1 196 ? 45.526 17.574 84.157 1.00 22.84 193 ILE A CA 1
ATOM 1630 C C . ILE A 1 196 ? 44.096 18.024 83.788 1.00 23.07 193 ILE A C 1
ATOM 1631 O O . ILE A 1 196 ? 43.841 19.242 83.650 1.00 23.10 193 ILE A O 1
ATOM 1636 N N . VAL A 1 197 ? 43.189 17.055 83.641 1.00 22.22 194 VAL A N 1
ATOM 1637 C CA . VAL A 1 197 ? 41.827 17.312 83.118 1.00 21.63 194 VAL A CA 1
ATOM 1638 C C . VAL A 1 197 ? 40.788 16.621 84.018 1.00 22.47 194 VAL A C 1
ATOM 1639 O O . VAL A 1 197 ? 41.141 15.737 84.810 1.00 22.16 194 VAL A O 1
ATOM 1643 N N . PRO A 1 198 ? 39.500 17.022 83.908 1.00 22.65 195 PRO A N 1
ATOM 1644 C CA . PRO A 1 198 ? 38.511 16.247 84.681 1.00 22.51 195 PRO A CA 1
ATOM 1645 C C . PRO A 1 198 ? 38.528 14.774 84.265 1.00 22.53 195 PRO A C 1
ATOM 1646 O O . PRO A 1 198 ? 38.845 14.434 83.115 1.00 23.02 195 PRO A O 1
ATOM 1650 N N . LYS A 1 199 ? 38.157 13.897 85.186 1.00 22.88 196 LYS A N 1
ATOM 1651 C CA . LYS A 1 199 ? 38.168 12.474 84.881 1.00 22.86 196 LYS A CA 1
ATOM 1652 C C . LYS A 1 199 ? 37.294 12.167 83.678 1.00 23.13 196 LYS A C 1
ATOM 1653 O O . LYS A 1 199 ? 36.173 12.663 83.556 1.00 23.11 196 LYS A O 1
ATOM 1659 N N . GLY A 1 200 ? 37.830 11.360 82.770 1.00 23.34 197 GLY A N 1
ATOM 1660 C CA . GLY A 1 200 ? 37.103 10.945 81.573 1.00 24.15 197 GLY A CA 1
ATOM 1661 C C . GLY A 1 200 ? 37.262 11.895 80.392 1.00 23.87 197 GLY A C 1
ATOM 1662 O O . GLY A 1 200 ? 36.852 11.566 79.278 1.00 24.98 197 GLY A O 1
ATOM 1663 N N . VAL A 1 201 ? 37.880 13.061 80.607 1.00 23.17 198 VAL A N 1
ATOM 1664 C CA . VAL A 1 201 ? 38.086 14.017 79.515 1.00 23.28 198 VAL A CA 1
ATOM 1665 C C . VAL A 1 201 ? 39.338 13.660 78.712 1.00 23.78 198 VAL A C 1
ATOM 1666 O O . VAL A 1 201 ? 40.379 13.293 79.280 1.00 23.42 198 VAL A O 1
ATOM 1670 N N . SER A 1 202 ? 39.229 13.755 77.396 1.00 23.76 199 SER A N 1
ATOM 1671 C CA . SER A 1 202 ? 40.381 13.594 76.515 1.00 23.73 199 SER A CA 1
ATOM 1672 C C . SER A 1 202 ? 40.013 14.008 75.100 1.00 23.53 199 SER A C 1
ATOM 1673 O O . SER A 1 202 ? 38.820 14.117 74.756 1.00 23.55 199 SER A O 1
ATOM 1676 N N . LYS A 1 203 ? 41.041 14.174 74.266 1.00 23.78 200 LYS A N 1
ATOM 1677 C CA . LYS A 1 203 ? 40.816 14.429 72.835 1.00 24.42 200 LYS A CA 1
ATOM 1678 C C . LYS A 1 203 ? 39.967 13.338 72.193 1.00 24.78 200 LYS A C 1
ATOM 1679 O O . LYS A 1 203 ? 39.042 13.648 71.456 1.00 25.33 200 LYS A O 1
ATOM 1685 N N . GLU A 1 204 ? 40.273 12.070 72.476 1.00 24.74 201 GLU A N 1
ATOM 1686 C CA . GLU A 1 204 ? 39.565 10.962 71.860 1.00 25.22 201 GLU A CA 1
ATOM 1687 C C . GLU A 1 204 ? 38.110 10.856 72.355 1.00 25.34 201 GLU A C 1
ATOM 1688 O O . GLU A 1 204 ? 37.205 10.479 71.600 1.00 25.63 201 GLU A O 1
ATOM 1694 N N . ALA A 1 205 ? 37.896 11.155 73.633 1.00 25.21 202 ALA A N 1
ATOM 1695 C CA . ALA A 1 205 ? 36.551 11.140 74.178 1.00 25.48 202 ALA A CA 1
ATOM 1696 C C . ALA A 1 205 ? 35.704 12.277 73.560 1.00 25.74 202 ALA A C 1
ATOM 1697 O O . ALA A 1 205 ? 34.506 12.085 73.256 1.00 24.87 202 ALA A O 1
ATOM 1699 N N . GLY A 1 206 ? 36.331 13.442 73.376 1.00 26.29 203 GLY A N 1
ATOM 1700 C CA . GLY A 1 206 ? 35.640 14.624 72.822 1.00 26.95 203 GLY A CA 1
ATOM 1701 C C . GLY A 1 206 ? 35.268 14.331 71.360 1.00 27.05 203 GLY A C 1
ATOM 1702 O O . GLY A 1 206 ? 34.129 14.554 70.931 1.00 26.85 203 GLY A O 1
ATOM 1703 N N . LEU A 1 207 ? 36.233 13.798 70.615 1.00 27.18 204 LEU A N 1
ATOM 1704 C CA . LEU A 1 207 ? 36.010 13.370 69.240 1.00 28.57 204 LEU A CA 1
ATOM 1705 C C . LEU A 1 207 ? 34.881 12.342 69.137 1.00 28.45 204 LEU A C 1
ATOM 1706 O O . LEU A 1 207 ? 34.008 12.481 68.286 1.00 29.73 204 LEU A O 1
ATOM 1711 N N . ALA A 1 208 ? 34.869 11.336 70.019 1.00 28.38 205 ALA A N 1
ATOM 1712 C CA . ALA A 1 208 ? 33.753 10.374 70.037 1.00 28.76 205 ALA A CA 1
ATOM 1713 C C . ALA A 1 208 ? 32.393 11.036 70.262 1.00 28.80 205 ALA A C 1
ATOM 1714 O O . ALA A 1 208 ? 31.392 10.637 69.640 1.00 29.85 205 ALA A O 1
ATOM 1716 N N . LEU A 1 209 ? 32.341 12.038 71.147 1.00 28.07 206 LEU A N 1
ATOM 1717 C CA A LEU A 1 209 ? 31.084 12.727 71.442 0.50 27.57 206 LEU A CA 1
ATOM 1718 C CA B LEU A 1 209 ? 31.092 12.720 71.440 0.50 27.61 206 LEU A CA 1
ATOM 1719 C C . LEU A 1 209 ? 30.596 13.496 70.215 1.00 27.61 206 LEU A C 1
ATOM 1720 O O . LEU A 1 209 ? 29.392 13.520 69.912 1.00 26.72 206 LEU A O 1
ATOM 1729 N N . VAL A 1 210 ? 31.526 14.126 69.503 1.00 27.12 207 VAL A N 1
ATOM 1730 C CA . VAL A 1 210 ? 31.157 14.895 68.322 1.00 28.29 207 VAL A CA 1
ATOM 1731 C C . VAL A 1 210 ? 30.689 13.954 67.202 1.00 28.23 207 VAL A C 1
ATOM 1732 O O . VAL A 1 210 ? 29.676 14.225 66.551 1.00 28.96 207 VAL A O 1
ATOM 1736 N N . ALA A 1 211 ? 31.405 12.855 67.008 1.00 27.53 208 ALA A N 1
ATOM 1737 C CA . ALA A 1 211 ? 31.037 11.889 65.955 1.00 29.77 208 ALA A CA 1
ATOM 1738 C C . ALA A 1 211 ? 29.634 11.330 66.251 1.00 30.23 208 ALA A C 1
ATOM 1739 O O . ALA A 1 211 ? 28.777 11.275 65.357 1.00 31.50 208 ALA A O 1
ATOM 1741 N N . SER A 1 212 ? 29.389 10.948 67.507 1.00 31.44 209 SER A N 1
ATOM 1742 C CA A SER A 1 212 ? 28.087 10.426 67.907 0.50 31.31 209 SER A CA 1
ATOM 1743 C CA B SER A 1 212 ? 28.084 10.435 67.931 0.50 31.60 209 SER A CA 1
ATOM 1744 C C . SER A 1 212 ? 26.966 11.446 67.658 1.00 31.67 209 SER A C 1
ATOM 1745 O O . SER A 1 212 ? 25.882 11.085 67.178 1.00 30.94 209 SER A O 1
ATOM 1750 N N . GLU A 1 213 ? 27.228 12.714 67.983 1.00 31.98 210 GLU A N 1
ATOM 1751 C CA . GLU A 1 213 ? 26.271 13.804 67.745 1.00 32.98 210 GLU A CA 1
ATOM 1752 C C . GLU A 1 213 ? 25.899 13.918 66.260 1.00 32.21 210 GLU A C 1
ATOM 1753 O O . GLU A 1 213 ? 24.760 14.240 65.919 1.00 31.44 210 GLU A O 1
ATOM 1759 N N . LEU A 1 214 ? 26.860 13.628 65.400 1.00 31.56 211 LEU A N 1
ATOM 1760 C CA . LEU A 1 214 ? 26.669 13.655 63.955 1.00 31.83 211 LEU A CA 1
ATOM 1761 C C . LEU A 1 214 ? 26.129 12.349 63.367 1.00 31.36 211 LEU A C 1
ATOM 1762 O O . LEU A 1 214 ? 25.994 12.242 62.154 1.00 32.00 211 LEU A O 1
ATOM 1767 N N . GLY A 1 215 ? 25.837 11.363 64.211 1.00 30.66 212 GLY A N 1
ATOM 1768 C CA . GLY A 1 215 ? 25.340 10.066 63.730 1.00 31.52 212 GLY A CA 1
ATOM 1769 C C . GLY A 1 215 ? 26.423 9.187 63.115 1.00 31.35 212 GLY A C 1
ATOM 1770 O O . GLY A 1 215 ? 26.134 8.258 62.348 1.00 30.33 212 GLY A O 1
ATOM 1771 N N . LEU A 1 216 ? 27.679 9.481 63.445 1.00 31.95 213 LEU A N 1
ATOM 1772 C CA . LEU A 1 216 ? 28.823 8.740 62.909 1.00 33.17 213 LEU A CA 1
ATOM 1773 C C . LEU A 1 216 ? 29.469 7.892 63.993 1.00 34.61 213 LEU A C 1
ATOM 1774 O O . LEU A 1 216 ? 29.202 8.097 65.174 1.00 35.18 213 LEU A O 1
ATOM 1779 N N . SER A 1 217 ? 30.255 6.891 63.595 1.00 36.05 214 SER A N 1
ATOM 1780 C CA . SER A 1 217 ? 31.118 6.198 64.550 1.00 37.27 214 SER A CA 1
ATOM 1781 C C . SER A 1 217 ? 32.572 6.603 64.317 1.00 37.16 214 SER A C 1
ATOM 1782 O O . SER A 1 217 ? 32.890 7.227 63.295 1.00 37.08 214 SER A O 1
ATOM 1793 N N A ASP A 1 219 ? 34.756 4.762 63.257 0.50 34.83 216 ASP A N 1
ATOM 1794 N N B ASP A 1 219 ? 34.777 4.762 63.238 0.50 35.06 216 ASP A N 1
ATOM 1795 C CA A ASP A 1 219 ? 35.063 4.146 61.957 0.50 34.53 216 ASP A CA 1
ATOM 1796 C CA B ASP A 1 219 ? 35.184 4.184 61.952 0.50 34.97 216 ASP A CA 1
ATOM 1797 C C A ASP A 1 219 ? 35.023 5.116 60.772 0.50 34.07 216 ASP A C 1
ATOM 1798 C C B ASP A 1 219 ? 35.065 5.150 60.764 0.50 34.32 216 ASP A C 1
ATOM 1799 O O A ASP A 1 219 ? 35.703 4.899 59.758 0.50 33.98 216 ASP A O 1
ATOM 1800 O O B ASP A 1 219 ? 35.740 4.968 59.741 0.50 34.20 216 ASP A O 1
ATOM 1809 N N . ASP A 1 220 ? 34.222 6.167 60.910 1.00 33.45 217 ASP A N 1
ATOM 1810 C CA . ASP A 1 220 ? 33.965 7.135 59.846 1.00 33.21 217 ASP A CA 1
ATOM 1811 C C . ASP A 1 220 ? 34.915 8.335 59.921 1.00 31.68 217 ASP A C 1
ATOM 1812 O O . ASP A 1 220 ? 34.766 9.296 59.152 1.00 31.82 217 ASP A O 1
ATOM 1817 N N . VAL A 1 221 ? 35.863 8.279 60.857 1.00 29.72 218 VAL A N 1
ATOM 1818 C CA . VAL A 1 221 ? 36.720 9.418 61.186 1.00 29.05 218 VAL A CA 1
ATOM 1819 C C . VAL A 1 221 ? 38.148 9.248 60.657 1.00 28.17 218 VAL A C 1
ATOM 1820 O O . VAL A 1 221 ? 38.740 8.159 60.765 1.00 28.41 218 VAL A O 1
ATOM 1824 N N . VAL A 1 222 ? 38.672 10.319 60.057 1.00 27.83 219 VAL A N 1
ATOM 1825 C CA . VAL A 1 222 ? 40.110 10.473 59.815 1.00 28.23 219 VAL A CA 1
ATOM 1826 C C . VAL A 1 222 ? 40.653 11.421 60.884 1.00 27.20 219 VAL A C 1
ATOM 1827 O O . VAL A 1 222 ? 40.133 12.543 61.058 1.00 27.97 219 VAL A O 1
ATOM 1831 N N . ALA A 1 223 ? 41.658 10.972 61.643 1.00 26.30 220 ALA A N 1
ATOM 1832 C CA . ALA A 1 223 ? 42.220 11.821 62.692 1.00 25.77 220 ALA A CA 1
ATOM 1833 C C . ALA A 1 223 ? 43.707 12.042 62.431 1.00 26.13 220 ALA A C 1
ATOM 1834 O O . ALA A 1 223 ? 44.431 11.092 62.163 1.00 25.66 220 ALA A O 1
ATOM 1836 N N . ILE A 1 224 ? 44.157 13.296 62.469 1.00 24.89 221 ILE A N 1
ATOM 1837 C CA . ILE A 1 224 ? 45.565 13.598 62.158 1.00 24.93 221 ILE A CA 1
ATOM 1838 C C . ILE A 1 224 ? 46.203 14.224 63.398 1.00 24.71 221 ILE A C 1
ATOM 1839 O O . ILE A 1 224 ? 45.780 15.324 63.837 1.00 24.37 221 ILE A O 1
ATOM 1844 N N . GLY A 1 225 ? 47.193 13.531 63.976 1.00 24.29 222 GLY A N 1
ATOM 1845 C CA . GLY A 1 225 ? 47.828 13.965 65.243 1.00 24.00 222 GLY A CA 1
ATOM 1846 C C . GLY A 1 225 ? 49.365 13.959 65.143 1.00 23.46 222 GLY A C 1
ATOM 1847 O O . GLY A 1 225 ? 49.934 13.514 64.134 1.00 23.07 222 GLY A O 1
ATOM 1848 N N . HIS A 1 226 ? 50.044 14.381 66.201 1.00 22.78 223 HIS A N 1
ATOM 1849 C CA . HIS A 1 226 ? 51.527 14.471 66.158 1.00 23.19 223 HIS A CA 1
ATOM 1850 C C . HIS A 1 226 ? 52.239 14.197 67.489 1.00 23.03 223 HIS A C 1
ATOM 1851 O O . HIS A 1 226 ? 53.450 14.048 67.496 1.00 22.15 223 HIS A O 1
ATOM 1858 N N . GLN A 1 227 ? 51.500 14.155 68.608 1.00 22.83 224 GLN A N 1
ATOM 1859 C CA . GLN A 1 227 ? 52.134 13.879 69.923 1.00 23.45 224 GLN A CA 1
ATOM 1860 C C . GLN A 1 227 ? 51.501 12.700 70.685 1.00 22.59 224 GLN A C 1
ATOM 1861 O O . GLN A 1 227 ? 50.537 12.093 70.215 1.00 22.33 224 GLN A O 1
ATOM 1867 N N . TYR A 1 228 ? 52.045 12.386 71.858 1.00 22.47 225 TYR A N 1
ATOM 1868 C CA . TYR A 1 228 ? 51.575 11.199 72.618 1.00 22.82 225 TYR A CA 1
ATOM 1869 C C . TYR A 1 228 ? 50.096 11.257 72.947 1.00 23.18 225 TYR A C 1
ATOM 1870 O O . TYR A 1 228 ? 49.387 10.227 72.910 1.00 23.61 225 TYR A O 1
ATOM 1879 N N . ASP A 1 229 ? 49.609 12.460 73.215 1.00 22.58 226 ASP A N 1
ATOM 1880 C CA . ASP A 1 229 ? 48.221 12.594 73.618 1.00 23.33 226 ASP A CA 1
ATOM 1881 C C . ASP A 1 229 ? 47.262 12.372 72.454 1.00 23.38 226 ASP A C 1
ATOM 1882 O O . ASP A 1 229 ? 46.058 12.244 72.666 1.00 24.04 226 ASP A O 1
ATOM 1887 N N . ASP A 1 230 ? 47.799 12.378 71.231 1.00 23.48 227 ASP A N 1
ATOM 1888 C CA . ASP A 1 230 ? 47.022 12.092 70.011 1.00 24.70 227 ASP A CA 1
ATOM 1889 C C . ASP A 1 230 ? 46.957 10.601 69.704 1.00 25.26 227 ASP A C 1
ATOM 1890 O O . ASP A 1 230 ? 46.155 10.143 68.863 1.00 25.79 227 ASP A O 1
ATOM 1895 N N . LEU A 1 231 ? 47.773 9.810 70.387 1.00 26.29 228 LEU A N 1
ATOM 1896 C CA . LEU A 1 231 ? 47.804 8.372 70.052 1.00 26.35 228 LEU A CA 1
ATOM 1897 C C . LEU A 1 231 ? 46.455 7.652 70.147 1.00 27.21 228 LEU A C 1
ATOM 1898 O O . LEU A 1 231 ? 46.104 6.861 69.251 1.00 27.17 228 LEU A O 1
AT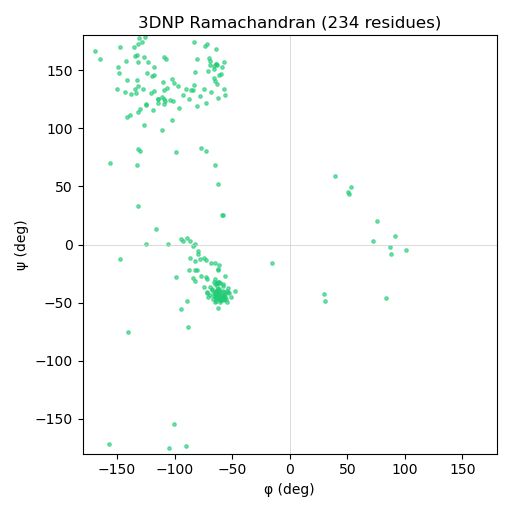OM 1903 N N . PRO A 1 232 ? 45.690 7.874 71.236 1.00 27.17 229 PRO A N 1
ATOM 1904 C CA . PRO A 1 232 ? 44.395 7.182 71.317 1.00 27.16 229 PRO A CA 1
ATOM 1905 C C . PRO A 1 232 ? 43.461 7.491 70.154 1.00 27.46 229 PRO A C 1
ATOM 1906 O O . PRO A 1 232 ? 42.847 6.575 69.619 1.00 27.80 229 PRO A O 1
ATOM 1918 N N . ILE A 1 234 ? 44.318 8.447 67.176 1.00 27.31 231 ILE A N 1
ATOM 1919 C CA . ILE A 1 234 ? 44.958 7.823 66.013 1.00 28.21 231 ILE A CA 1
ATOM 1920 C C . ILE A 1 234 ? 44.637 6.325 65.959 1.00 28.21 231 ILE A C 1
ATOM 1921 O O . ILE A 1 234 ? 44.330 5.807 64.873 1.00 29.17 231 ILE A O 1
ATOM 1926 N N . GLU A 1 235 ? 44.686 5.643 67.111 1.00 28.54 232 GLU A N 1
ATOM 1927 C CA A GLU A 1 235 ? 44.384 4.220 67.177 0.50 29.19 232 GLU A CA 1
ATOM 1928 C CA B GLU A 1 235 ? 44.372 4.199 67.196 0.50 29.36 232 GLU A CA 1
ATOM 1929 C C . GLU A 1 235 ? 42.883 3.938 66.985 1.00 29.62 232 GLU A C 1
ATOM 1930 O O . GLU A 1 235 ? 42.500 2.945 66.343 1.00 28.04 232 GLU A O 1
ATOM 1941 N N . LEU A 1 236 ? 42.044 4.813 67.537 1.00 28.58 233 LEU A N 1
ATOM 1942 C CA . LEU A 1 236 ? 40.593 4.605 67.535 1.00 29.29 233 LEU A CA 1
ATOM 1943 C C . LEU A 1 236 ? 39.868 5.059 66.250 1.00 29.42 233 LEU A C 1
ATOM 1944 O O . LEU A 1 236 ? 38.822 4.498 65.889 1.00 28.58 233 LEU A O 1
ATOM 1949 N N . ALA A 1 237 ? 40.418 6.062 65.554 1.00 29.65 234 ALA A N 1
ATOM 1950 C CA . ALA A 1 237 ? 39.818 6.548 64.293 1.00 29.89 234 ALA A CA 1
ATOM 1951 C C . ALA A 1 237 ? 39.876 5.488 63.196 1.00 29.89 234 ALA A C 1
ATOM 1952 O O . ALA A 1 237 ? 40.800 4.661 63.183 1.00 30.68 234 ALA A O 1
ATOM 1954 N N . GLY A 1 238 ? 38.918 5.519 62.265 1.00 28.95 235 GLY A N 1
ATOM 1955 C CA . GLY A 1 238 ? 38.940 4.646 61.085 1.00 29.07 235 GLY A CA 1
ATOM 1956 C C . GLY A 1 238 ? 40.256 4.754 60.333 1.00 28.70 235 GLY A C 1
ATOM 1957 O O . GLY A 1 238 ? 40.816 3.742 59.864 1.00 28.91 235 GLY A O 1
ATOM 1958 N N . LEU A 1 239 ? 40.755 5.980 60.205 1.00 27.16 236 LEU A N 1
ATOM 1959 C CA . LEU A 1 239 ? 42.070 6.225 59.612 1.00 27.11 236 LEU A CA 1
ATOM 1960 C C . LEU A 1 239 ? 42.861 7.191 60.525 1.00 26.00 236 LEU A C 1
ATOM 1961 O O . LEU A 1 239 ? 42.470 8.349 60.699 1.00 25.76 236 LEU A O 1
ATOM 1966 N N . GLY A 1 240 ? 43.945 6.698 61.120 1.00 24.72 237 GLY A N 1
ATOM 1967 C CA . GLY A 1 240 ? 44.729 7.483 62.057 1.00 24.42 237 GLY A CA 1
ATOM 1968 C C . GLY A 1 240 ? 46.042 7.840 61.374 1.00 24.09 237 GLY A C 1
ATOM 1969 O O . GLY A 1 240 ? 46.785 6.949 60.937 1.00 23.99 237 GLY A O 1
ATOM 1970 N N . VAL A 1 241 ? 46.332 9.142 61.299 1.00 24.04 238 VAL A N 1
ATOM 1971 C CA . VAL A 1 241 ? 47.449 9.639 60.515 1.00 24.33 238 VAL A CA 1
ATOM 1972 C C . VAL A 1 241 ? 48.455 10.346 61.447 1.00 23.63 238 VAL A C 1
ATOM 1973 O O . VAL A 1 241 ? 48.043 11.158 62.283 1.00 23.79 238 VAL A O 1
ATOM 1977 N N . ALA A 1 242 ? 49.743 10.018 61.317 1.00 22.72 239 ALA A N 1
ATOM 1978 C CA . ALA A 1 242 ? 50.804 10.750 62.022 1.00 23.21 239 ALA A CA 1
ATOM 1979 C C . ALA A 1 242 ? 51.487 11.737 61.068 1.00 22.60 239 ALA A C 1
ATOM 1980 O O . ALA A 1 242 ? 51.840 11.384 59.944 1.00 22.15 239 ALA A O 1
ATOM 1990 N N . GLY A 1 244 ? 54.527 14.004 59.743 1.00 22.35 241 GLY A N 1
ATOM 1991 C CA . GLY A 1 244 ? 55.936 13.689 59.578 1.00 23.44 241 GLY A CA 1
ATOM 1992 C C . GLY A 1 244 ? 56.833 14.174 60.708 1.00 24.47 241 GLY A C 1
ATOM 1993 O O . GLY A 1 244 ? 57.893 13.588 60.958 1.00 24.84 241 GLY A O 1
ATOM 1994 N N . ASN A 1 245 ? 56.422 15.250 61.373 1.00 24.06 242 ASN A N 1
ATOM 1995 C CA . ASN A 1 245 ? 57.198 15.842 62.460 1.00 22.95 242 ASN A CA 1
ATOM 1996 C C . ASN A 1 245 ? 56.949 15.141 63.812 1.00 23.19 242 ASN A C 1
ATOM 1997 O O . ASN A 1 245 ? 57.580 15.509 64.827 1.00 23.42 242 ASN A O 1
ATOM 2002 N N . ALA A 1 246 ? 56.072 14.130 63.836 1.00 22.82 243 ALA A N 1
ATOM 2003 C CA . ALA A 1 246 ? 55.839 13.332 65.050 1.00 22.79 243 ALA A CA 1
ATOM 2004 C C . ALA A 1 246 ? 57.073 12.480 65.367 1.00 23.93 243 ALA A C 1
ATOM 2005 O O . ALA A 1 246 ? 57.844 12.153 64.467 1.00 23.59 243 ALA A O 1
ATOM 2007 N N . VAL A 1 247 ? 57.269 12.103 66.638 1.00 24.77 244 VAL A N 1
ATOM 2008 C CA . VAL A 1 247 ? 58.391 11.192 66.956 1.00 25.24 244 VAL A CA 1
ATOM 2009 C C . VAL A 1 247 ? 58.183 9.791 66.325 1.00 26.43 244 VAL A C 1
ATOM 2010 O O . VAL A 1 247 ? 57.052 9.408 66.064 1.00 26.31 244 VAL A O 1
ATOM 2014 N N . PRO A 1 248 ? 59.274 9.053 66.041 1.00 26.84 245 PRO A N 1
ATOM 2015 C CA . PRO A 1 248 ? 59.184 7.721 65.401 1.00 28.05 245 PRO A CA 1
ATOM 2016 C C . PRO A 1 248 ? 58.164 6.752 66.010 1.00 28.51 245 PRO A C 1
ATOM 2017 O O . PRO A 1 248 ? 57.472 6.056 65.262 1.00 28.43 245 PRO A O 1
ATOM 2021 N N . GLU A 1 249 ? 58.045 6.714 67.336 1.00 29.47 246 GLU A N 1
ATOM 2022 C CA . GLU A 1 249 ? 57.081 5.809 67.977 1.00 31.60 246 GLU A CA 1
ATOM 2023 C C . GLU A 1 249 ? 55.653 6.076 67.531 1.00 30.30 246 GLU A C 1
ATOM 2024 O O . GLU A 1 249 ? 54.891 5.145 67.255 1.00 30.56 246 GLU A O 1
ATOM 2030 N N . ILE A 1 250 ? 55.291 7.358 67.480 1.00 27.91 247 ILE A N 1
ATOM 2031 C CA . ILE A 1 250 ? 53.971 7.750 67.007 1.00 26.50 247 ILE A CA 1
ATOM 2032 C C . ILE A 1 250 ? 53.788 7.397 65.539 1.00 26.00 247 ILE A C 1
ATOM 2033 O O . ILE A 1 250 ? 52.730 6.896 65.129 1.00 25.28 247 ILE A O 1
ATOM 2038 N N . LYS A 1 251 ? 54.833 7.635 64.750 1.00 25.02 248 LYS A N 1
ATOM 2039 C CA . LYS A 1 251 ? 54.780 7.291 63.324 1.00 25.90 248 LYS A CA 1
ATOM 2040 C C . LYS A 1 251 ? 54.607 5.792 63.105 1.00 26.34 248 LYS A C 1
ATOM 2041 O O . LYS A 1 251 ? 53.857 5.373 62.218 1.00 27.33 248 LYS A O 1
ATOM 2047 N N . ARG A 1 252 ? 55.258 4.982 63.931 1.00 26.48 249 ARG A N 1
ATOM 2048 C CA . ARG A 1 252 ? 55.081 3.521 63.830 1.00 26.17 249 ARG A CA 1
ATOM 2049 C C . ARG A 1 252 ? 53.658 3.088 64.172 1.00 27.38 249 ARG A C 1
ATOM 2050 O O . ARG A 1 252 ? 53.122 2.138 63.558 1.00 27.56 249 ARG A O 1
ATOM 2058 N N . LYS A 1 253 ? 53.029 3.806 65.104 1.00 26.16 250 LYS A N 1
ATOM 2059 C CA . LYS A 1 253 ? 51.714 3.395 65.603 1.00 26.68 250 LYS A CA 1
ATOM 2060 C C . LYS A 1 253 ? 50.532 3.801 64.737 1.00 25.93 250 LYS A C 1
ATOM 2061 O O . LYS A 1 253 ? 49.469 3.203 64.830 1.00 25.23 250 LYS A O 1
ATOM 2067 N N . ALA A 1 254 ? 50.729 4.814 63.907 1.00 24.33 251 ALA A N 1
ATOM 2068 C CA . ALA A 1 254 ? 49.709 5.294 62.990 1.00 24.70 251 ALA A CA 1
ATOM 2069 C C . ALA A 1 254 ? 49.421 4.318 61.839 1.00 26.07 251 ALA A C 1
ATOM 2070 O O . ALA A 1 254 ? 50.261 3.451 61.495 1.00 25.87 251 ALA A O 1
ATOM 2072 N N . ASP A 1 255 ? 48.266 4.483 61.207 1.00 25.57 252 ASP A N 1
ATOM 2073 C CA . ASP A 1 255 ? 47.956 3.693 60.015 1.00 27.11 252 ASP A CA 1
ATOM 2074 C C . ASP A 1 255 ? 48.709 4.236 58.813 1.00 27.57 252 ASP A C 1
ATOM 2075 O O . ASP A 1 255 ? 49.010 3.523 57.870 1.00 26.36 252 ASP A O 1
ATOM 2080 N N . TRP A 1 256 ? 49.014 5.524 58.873 1.00 28.09 253 TRP A N 1
ATOM 2081 C CA . TRP A 1 256 ? 49.508 6.246 57.732 1.00 28.91 253 TRP A CA 1
ATOM 2082 C C . TRP A 1 256 ? 50.416 7.359 58.225 1.00 27.48 253 TRP A C 1
ATOM 2083 O O . TRP A 1 256 ? 50.028 8.072 59.143 1.00 26.12 253 TRP A O 1
ATOM 2094 N N . VAL A 1 257 ? 51.592 7.522 57.616 1.00 25.70 254 VAL A N 1
ATOM 2095 C CA . VAL A 1 257 ? 52.486 8.651 57.971 1.00 26.11 254 VAL A CA 1
ATOM 2096 C C . VAL A 1 257 ? 52.534 9.629 56.808 1.00 26.15 254 VAL A C 1
ATOM 2097 O O . VAL A 1 257 ? 52.800 9.222 55.658 1.00 25.71 254 VAL A O 1
ATOM 2101 N N . THR A 1 258 ? 52.256 10.903 57.078 1.00 24.62 255 THR A N 1
ATOM 2102 C CA . THR A 1 258 ? 52.303 11.903 56.008 1.00 24.30 255 THR A CA 1
ATOM 2103 C C . THR A 1 258 ? 53.565 12.763 56.156 1.00 23.94 255 THR A C 1
ATOM 2104 O O . THR A 1 258 ? 54.437 12.497 57.010 1.00 23.29 255 THR A O 1
ATOM 2108 N N . ARG A 1 259 ? 53.689 13.775 55.312 1.00 22.47 256 ARG A N 1
ATOM 2109 C CA . ARG A 1 259 ? 54.808 14.695 55.401 1.00 22.99 256 ARG A CA 1
ATOM 2110 C C . ARG A 1 259 ? 54.673 15.618 56.633 1.00 22.86 256 ARG A C 1
ATOM 2111 O O . ARG A 1 259 ? 53.647 15.593 57.317 1.00 23.01 256 ARG A O 1
ATOM 2119 N 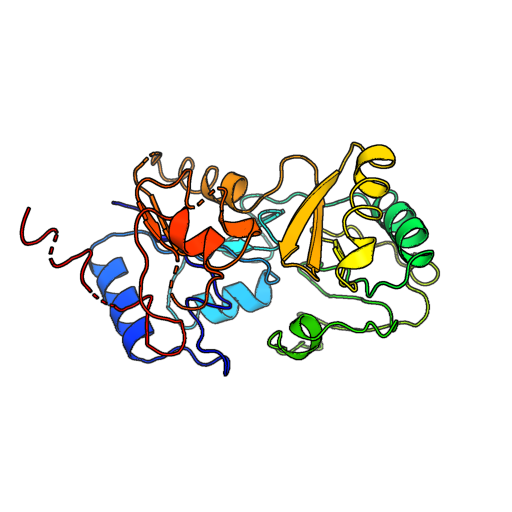N . SER A 1 260 ? 55.706 16.405 56.917 1.00 23.28 257 SER A N 1
ATOM 2120 C CA . SER A 1 260 ? 55.705 17.229 58.138 1.00 23.33 257 SER A CA 1
ATOM 2121 C C . SER A 1 260 ? 54.753 18.428 57.995 1.00 22.50 257 SER A C 1
ATOM 2122 O O . SER A 1 260 ? 54.306 18.746 56.884 1.00 22.18 257 SER A O 1
ATOM 2125 N N . ASN A 1 261 ? 54.516 19.142 59.105 1.00 22.48 258 ASN A N 1
ATOM 2126 C CA . ASN A 1 261 ? 53.738 20.376 59.074 1.00 22.26 258 ASN A CA 1
ATOM 2127 C C . ASN A 1 261 ? 54.443 21.519 58.344 1.00 22.43 258 ASN A C 1
ATOM 2128 O O . ASN A 1 261 ? 53.813 22.519 58.003 1.00 22.77 258 ASN A O 1
ATOM 2133 N N . ASP A 1 262 ? 55.749 21.385 58.121 1.00 22.12 259 ASP A N 1
ATOM 2134 C CA . ASP A 1 262 ? 56.460 22.377 57.308 1.00 22.60 259 ASP A CA 1
ATOM 2135 C C . ASP A 1 262 ? 56.566 21.958 55.830 1.00 21.47 259 ASP A C 1
ATOM 2136 O O . ASP A 1 262 ? 57.220 22.631 55.028 1.00 21.76 259 ASP A O 1
ATOM 2141 N N . GLU A 1 263 ? 55.935 20.842 55.488 1.00 20.80 260 GLU A N 1
ATOM 2142 C CA . GLU A 1 263 ? 55.899 20.352 54.103 1.00 20.78 260 GLU A CA 1
ATOM 2143 C C . GLU A 1 263 ? 54.452 19.989 53.758 1.00 21.17 260 GLU A C 1
ATOM 2144 O O . GLU A 1 263 ? 54.193 19.045 53.025 1.00 22.36 260 GLU A O 1
ATOM 2150 N N . GLN A 1 264 ? 53.509 20.729 54.332 1.00 20.75 261 GLN A N 1
ATOM 2151 C CA . GLN A 1 264 ? 52.091 20.622 53.972 1.00 21.64 261 GLN A CA 1
ATOM 2152 C C . GLN A 1 264 ? 51.573 19.180 54.046 1.00 21.50 261 GLN A C 1
ATOM 2153 O O . GLN A 1 264 ? 50.905 18.699 53.141 1.00 21.41 261 GLN A O 1
ATOM 2159 N N . GLY A 1 265 ? 51.851 18.519 55.166 1.00 20.55 262 GLY A N 1
ATOM 2160 C CA . GLY A 1 265 ? 51.471 17.127 55.333 1.00 21.09 262 GLY A CA 1
ATOM 2161 C C . GLY A 1 265 ? 49.973 16.875 55.378 1.00 22.40 262 GLY A C 1
ATOM 2162 O O . GLY A 1 265 ? 49.515 15.828 54.922 1.00 21.89 262 GLY A O 1
ATOM 2163 N N . VAL A 1 266 ? 49.211 17.835 55.908 1.00 21.97 263 VAL A N 1
ATOM 2164 C CA . VAL A 1 266 ? 47.721 17.726 55.884 1.00 22.34 263 VAL A CA 1
ATOM 2165 C C . VAL A 1 266 ? 47.177 17.692 54.434 1.00 22.44 263 VAL A C 1
ATOM 2166 O O . VAL A 1 266 ? 46.434 16.773 54.065 1.00 22.33 263 VAL A O 1
ATOM 2170 N N . ALA A 1 267 ? 47.548 18.697 53.632 1.00 21.52 264 ALA A N 1
ATOM 2171 C CA . ALA A 1 267 ? 47.176 18.747 52.217 1.00 22.29 264 ALA A CA 1
ATOM 2172 C C . ALA A 1 267 ? 47.645 17.503 51.447 1.00 22.60 264 ALA A C 1
ATOM 2173 O O . ALA A 1 267 ? 46.916 16.959 50.594 1.00 22.47 264 ALA A O 1
ATOM 2175 N N . TYR A 1 268 ? 48.857 17.052 51.748 1.00 21.54 265 TYR A N 1
ATOM 2176 C CA . TYR A 1 268 ? 49.449 15.932 51.026 1.00 23.44 265 TYR A CA 1
ATOM 2177 C C . TYR A 1 268 ? 48.621 14.669 51.301 1.00 24.29 265 TYR A C 1
ATOM 2178 O O . TYR A 1 268 ? 48.274 13.905 50.367 1.00 24.69 265 TYR A O 1
ATOM 2208 N N . LYS A 1 271 ? 44.983 14.896 49.653 1.00 23.82 268 LYS A N 1
ATOM 2209 C CA . LYS A 1 271 ? 45.079 14.665 48.209 1.00 24.03 268 LYS A CA 1
ATOM 2210 C C . LYS A 1 271 ? 45.081 13.154 47.917 1.00 24.38 268 LYS A C 1
ATOM 2211 O O . LYS A 1 271 ? 44.362 12.670 47.021 1.00 22.62 268 LYS A O 1
ATOM 2217 N N . GLU A 1 272 ? 45.877 12.411 48.677 1.00 23.92 269 GLU A N 1
ATOM 2218 C CA . GLU A 1 272 ? 45.906 10.938 48.549 1.00 26.36 269 GLU A CA 1
ATOM 2219 C C . GLU A 1 272 ? 44.581 10.270 48.930 1.00 26.60 269 GLU A C 1
ATOM 2220 O O . GLU A 1 272 ? 44.140 9.337 48.218 1.00 27.95 269 GLU A O 1
ATOM 2226 N N . TYR A 1 273 ? 43.962 10.730 50.018 1.00 27.42 270 TYR A N 1
ATOM 2227 C CA . TYR A 1 273 ? 42.645 10.244 50.417 1.00 29.11 270 TYR A CA 1
ATOM 2228 C C . TYR A 1 273 ? 41.693 10.315 49.235 1.00 28.66 270 TYR A C 1
ATOM 2229 O O . TYR A 1 273 ? 40.979 9.347 48.960 1.00 28.96 270 TYR A O 1
ATOM 2238 N N . PHE A 1 274 ? 41.701 11.436 48.511 1.00 27.89 271 PHE A N 1
ATOM 2239 C CA . PHE A 1 274 ? 40.801 11.576 47.361 1.00 27.82 271 PHE A CA 1
ATOM 2240 C C . PHE A 1 274 ? 41.198 10.776 46.122 1.00 28.80 271 PHE A C 1
ATOM 2241 O O . PHE A 1 274 ? 40.331 10.270 45.398 1.00 27.67 271 PHE A O 1
ATOM 2249 N N . ARG A 1 275 ? 42.492 10.670 45.869 1.00 29.47 272 ARG A N 1
ATOM 2250 C CA . ARG A 1 275 ? 42.956 9.764 44.817 1.00 32.37 272 ARG A CA 1
ATOM 2251 C C . ARG A 1 275 ? 42.481 8.333 45.105 1.00 33.10 272 ARG A C 1
ATOM 2252 O O . ARG A 1 275 ? 42.013 7.642 44.205 1.00 33.20 272 ARG A O 1
ATOM 2268 N N . GLN A 1 277 ? 39.793 7.443 46.899 1.00 38.41 274 GLN A N 1
ATOM 2269 C CA . GLN A 1 277 ? 38.355 7.535 46.572 1.00 39.20 274 GLN A CA 1
ATOM 2270 C C . GLN A 1 277 ? 38.045 7.405 45.086 1.00 39.22 274 GLN A C 1
ATOM 2271 O O . GLN A 1 277 ? 37.153 6.650 44.691 1.00 38.94 274 GLN A O 1
ATOM 2277 N N . GLN A 1 278 ? 38.777 8.151 44.267 1.00 39.48 275 GLN A N 1
ATOM 2278 C CA . GLN A 1 278 ? 38.612 8.118 42.821 1.00 40.80 275 GLN A CA 1
ATOM 2279 C C . GLN A 1 278 ? 38.903 6.717 42.258 1.00 40.52 275 GLN A C 1
ATOM 2280 O O . GLN A 1 278 ? 38.180 6.228 41.383 1.00 40.34 275 GLN A O 1
ATOM 2286 N N . ARG A 1 279 ? 39.954 6.074 42.772 1.00 40.61 276 ARG A N 1
ATOM 2287 C CA . ARG A 1 279 ? 40.327 4.713 42.359 1.00 40.81 276 ARG A CA 1
ATOM 2288 C C . ARG A 1 279 ? 39.246 3.698 42.730 1.00 40.76 276 ARG A C 1
ATOM 2289 O O . ARG A 1 279 ? 38.869 2.854 41.910 1.00 40.29 276 ARG A O 1
ATOM 2297 N N . LYS A 1 280 ? 38.754 3.792 43.965 1.00 40.64 277 LYS A N 1
ATOM 2298 C CA . LYS A 1 280 ? 37.587 3.026 44.395 1.00 40.87 277 LYS A CA 1
ATOM 2299 C C . LYS A 1 280 ? 36.318 3.585 43.743 1.00 40.93 277 LYS A C 1
ATOM 2300 O O . LYS A 1 280 ? 35.798 3.009 42.779 1.00 41.19 277 LYS A O 1
#

CATH classification: 3.40.50.1000 (+1 more: 3.30.1240.10)

Organism: Bacillus subtilis (strain 168) (NCBI:txid224308)

B-factor: mean 29.09, std 8.18, range [9.9, 71.75]

Solvent-accessible surface area: 12904 Å² total

Nearest PDB structures (foldseek):
  3dnp-assembly1_A-2  TM=1.002E+00  e=3.758E-59  Bacillus subtilis
  3pgv-assembly1_A  TM=8.123E-01  e=2.089E-19  Klebsiella pneumoniae subsp. pneumoniae MGH 78578
  3pgv-assembly4_D  TM=8.178E-01  e=7.107E-19  Klebsiella pneumoniae subsp. pneumoniae MGH 78578
  3pgv-assembly3_C  TM=8.215E-01  e=1.482E-18  Klebsiella pneumoniae subsp. pneumoniae MGH 78578
  1nrw-assembly1_A  TM=7.969E-01  e=1.482E-18  Bacillus subtilis

Sequence (268 aa):
KQQLLLALLNIDGALLLRSSNGKIHQATKDAIEYVKKKGIYVTLVVTNRHFRSAQKIAKSSLKLDAKLITHSSGAYIAEEKIDAPFFEKKRISDDDHTFNIVQVLESYQCNIRRLLHEKKYSIGNKKKVNSNLLGKALIHPSDPIFYPVQQFVEESLSDLLDEPVSAPVVIEVYYTEHDIQHDDITEETITKAFPAVDVIRVNDEKLNIVPKGVSKEAGLALLVASSELGLSDDDVVAIGHQYDDLPIEELAGLGVAGNAVPEIKRKADWVTRSNDEQGVAYKEYFRQQRK

Secondary structure (DSSP, 8-state):
--EEEE-IIIIIS-TTSPPPHHHHHHHHHHHHTT-EEEEB-SS-HHHHHHHHHHTT--S-EEEGGGTEEESSTTS-SEE----HHHHHHHHHHHHTSS-EEEEE-SS-EEE-------HHHHHSPP---BTTTB-EEE-S-HHHH-------SEEEEE--GGGHHHHHHHHHHH-TTEEEEEEETTEEEEEETT--HHHHHHHHHHHTT----EEEE--SGGG----SSSEEE---S-HHHHHHSSB----TTTTTTT--TTT-----

Radius of gyration: 18.23 Å; Cα contacts (8 Å, |Δi|>4): 608; chains: 1; bounding box: 40×39×55 Å

Foldseek 3Di:
DAEEEEEQPFAQAFLVRDRDVLSLVLLVVCVVVRHQYEYQYCAAPVVRQVVCVVSVRQAFYQYNQNQFTDSDPVDTPHHDWADLVRVLVLLVVLVVDQKKKWQRANQEIEIEDRDAPDVVVVSDDDDDADVGRYYYYYYNRPSVVCCPGDTGQKMKIFYQLPCPVVSQVVCVVVPVQWHWADFASGMIIIHGPPGGSVSSVQVRQVVVVHHLPYEYEDATPSLLVCQRHVAREYANHPPVSRVSHPYYFHTSNVNRVSSPVVVCCVVD

InterPro domains:
  IPR000150 Cof family [TIGR00099] (6-266)
  IPR006379 HAD-superfamily hydrolase, subfamily IIB [TIGR01484] (6-240)
  IPR023214 HAD superfamily [G3DSA:3.40.50.1000] (5-264)
  IPR036412 HAD-like superfamily [SSF56784] (1-272)